Protein AF-0000000080648945 (afdb_homodimer)

Secondary structure (DSSP, 8-state):
-----------S-TT-GGGEEEEE---SSHHHHHHHHHHHHHHHTTSSEE--HHHHHTT-HHHHHHHHTSEEEEEESSTT-HHHHHHHHTT---SEEEEGGGGTPPP-S-----HHHHHHHHHHHHHHHH-/-----------S-TT-GGGEEEEE---SSHHHHHHHHHHHHHHHTTSSEE--HHHHHTT-HHHHHHHHTSEEEEEESSTT-HHHHHHHHTT---SEEEEGGGGTPPP-S-----HHHHHHHHHHHHHHHH-

Nearest PDB structures (foldseek):
  6xpn-assembly2_A  TM=4.164E-01  e=2.330E-01  Paracoccus denitrificans PD1222
  3pu6-assembly1_A  TM=4.787E-01  e=4.924E-01  Wolinella succinogenes
  6c2v-assembly1_A  TM=3.872E-01  e=3.182E-01  synthetic construct
  5w56-assembly1_A  TM=3.928E-01  e=1.041E+00  Paracoccus denitrificans PD1222
  7md2-assembly1_B  TM=3.018E-01  e=1.255E+00  Saccharomyces cerevisiae

Foldseek 3Di:
DDPPPPPPCPDQQLQPQEFEEEEACCDQWQLSVLSVLLNVVSVVVSSYYHAYLVCLLVVPPVSLVVQQRGAYEYEYSAPVRPSQVSCVVSVHHHPHYDYLVVLVDDIDSDHDYDPVSSVSRNVVVSVVSGD/DDPPPPPPPPDQQLQPLEFEEEFACCDQWQLSVLSVLLNVVSVVVSSYYHAYLVCLLVVPPVSLVVQQRGAYEYEYSAPVRPSQVSCVVSVHHHPHYDYLVVLVDDIDSDHDYDPVSSVSRNVVVSVVSGD

InterPro domains:
  IPR014958 DGC [PF08859] (22-124)
  IPR014958 DGC [PIRSF037181] (21-128)

Organism: Methanothrix harundinacea (strain 6Ac) (NCBI:txid1110509)

Sequence (262 aa):
MLEKEDERKEEGCLCATGDLLFLACAGGSNVGQISNQAAVELAKEGRGKFFCLAGIGAHIDAMILSAKERKLVAIDGCPVQCAKKILDHAGLPAALAVVVTDLGIEKSPRLEVEAADCERVAERIKEGLRGMLEKEDERKEEGCLCATGDLLFLACAGGSNVGQISNQAAVELAKEGRGKFFCLAGIGAHIDAMILSAKERKLVAIDGCPVQCAKKILDHAGLPAALAVVVTDLGIEKSPRLEVEAADCERVAERIKEGLRG

Structure (mmCIF, N/CA/C/O backbone):
data_AF-0000000080648945-model_v1
#
loop_
_entity.id
_entity.type
_entity.pdbx_description
1 polymer 'DGC domain protein'
#
loop_
_atom_site.group_PDB
_atom_site.id
_atom_site.type_symbol
_atom_site.label_atom_id
_atom_site.label_alt_id
_atom_site.label_comp_id
_atom_site.label_asym_id
_atom_site.label_entity_id
_atom_site.label_seq_id
_atom_site.pdbx_PDB_ins_code
_atom_site.Cartn_x
_atom_site.Cartn_y
_atom_site.Cartn_z
_atom_site.occupancy
_atom_site.B_iso_or_equiv
_atom_site.auth_seq_id
_atom_site.auth_comp_id
_atom_site.auth_asym_id
_atom_site.auth_atom_id
_atom_site.pdbx_PDB_model_num
ATOM 1 N N . MET A 1 1 ? 1.404 -52.156 -31.344 1 34.19 1 MET A N 1
ATOM 2 C CA . MET A 1 1 ? 2.115 -50.875 -31.438 1 34.19 1 MET A CA 1
ATOM 3 C C . MET A 1 1 ? 1.52 -49.844 -30.484 1 34.19 1 MET A C 1
ATOM 5 O O . MET A 1 1 ? 0.371 -49.438 -30.656 1 34.19 1 MET A O 1
ATOM 9 N N . LEU A 1 2 ? 1.965 -49.781 -29.188 1 35.56 2 LEU A N 1
ATOM 10 C CA . LEU A 1 2 ? 1.573 -49.281 -27.875 1 35.56 2 LEU A CA 1
ATOM 11 C C . LEU A 1 2 ? 1.651 -47.75 -27.828 1 35.56 2 LEU A C 1
ATOM 13 O O . LEU A 1 2 ? 2.707 -47.188 -28.078 1 35.56 2 LEU A O 1
ATOM 17 N N . GLU A 1 3 ? 0.523 -47 -28.094 1 26.64 3 GLU A N 1
ATOM 18 C CA . GLU A 1 3 ? 0.295 -45.562 -28.016 1 26.64 3 GLU A CA 1
ATOM 19 C C . GLU A 1 3 ? 0.775 -45 -26.688 1 26.64 3 GLU A C 1
ATOM 21 O O . GLU A 1 3 ? 0.262 -45.375 -25.625 1 26.64 3 GLU A O 1
ATOM 26 N N 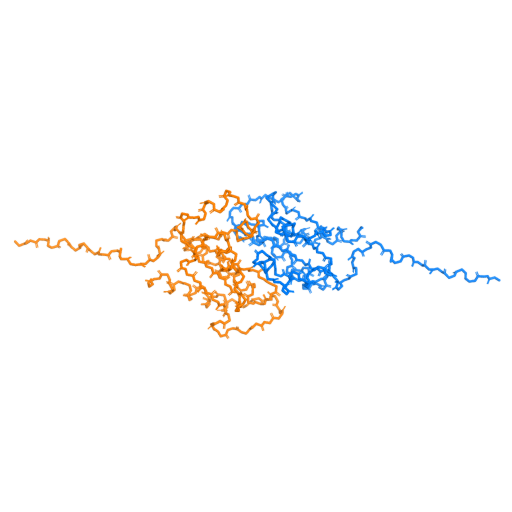. LYS A 1 4 ? 2.119 -44.969 -26.516 1 35.72 4 LYS A N 1
ATOM 27 C CA . LYS A 1 4 ? 2.752 -44.281 -25.391 1 35.72 4 LYS A CA 1
ATOM 28 C C . LYS A 1 4 ? 2.078 -42.938 -25.125 1 35.72 4 LYS A C 1
ATOM 30 O O . LYS A 1 4 ? 2.072 -42.062 -25.984 1 35.72 4 LYS A O 1
ATOM 35 N N . GLU A 1 5 ? 0.965 -42.906 -24.312 1 29.28 5 GLU A N 1
ATOM 36 C CA . GLU A 1 5 ? 0.283 -41.719 -23.766 1 29.28 5 GLU A CA 1
ATOM 37 C C . GLU A 1 5 ? 1.282 -40.688 -23.25 1 29.28 5 GLU A C 1
ATOM 39 O O . GLU A 1 5 ? 2.135 -41 -22.422 1 29.28 5 GLU A O 1
ATOM 44 N N . ASP A 1 6 ? 1.752 -39.781 -24 1 31.09 6 ASP A N 1
ATOM 45 C CA . ASP A 1 6 ? 2.547 -38.594 -23.703 1 31.09 6 ASP A CA 1
ATOM 46 C C . ASP A 1 6 ? 2.01 -37.844 -22.484 1 31.09 6 ASP A C 1
ATOM 48 O O . ASP A 1 6 ? 1.01 -37.125 -22.562 1 31.09 6 ASP A O 1
ATOM 52 N N . GLU A 1 7 ? 1.768 -38.438 -21.297 1 32.53 7 GLU A N 1
ATOM 53 C CA . GLU A 1 7 ? 1.529 -37.75 -20.031 1 32.53 7 GLU A CA 1
ATOM 54 C C . GLU A 1 7 ? 2.506 -36.594 -19.844 1 32.53 7 GLU A C 1
ATOM 56 O O . GLU A 1 7 ? 3.676 -36.812 -19.516 1 32.53 7 GLU A O 1
ATOM 61 N N . ARG A 1 8 ? 2.684 -35.688 -20.75 1 33.69 8 ARG A N 1
ATOM 62 C CA . ARG A 1 8 ? 3.457 -34.469 -20.484 1 33.69 8 ARG A CA 1
ATOM 63 C C . ARG A 1 8 ? 3.178 -33.938 -19.078 1 33.69 8 ARG A C 1
ATOM 65 O O . ARG A 1 8 ? 2.02 -33.781 -18.688 1 33.69 8 ARG A O 1
ATOM 72 N N . LYS A 1 9 ? 4.008 -34.031 -18.047 1 35.62 9 LYS A N 1
ATOM 73 C CA . LYS A 1 9 ? 4.273 -33.469 -16.734 1 35.62 9 LYS A CA 1
ATOM 74 C C . LYS A 1 9 ? 3.98 -31.953 -16.703 1 35.62 9 LYS A C 1
ATOM 76 O O . LYS A 1 9 ? 4.738 -31.172 -17.266 1 35.62 9 LYS A O 1
ATOM 81 N N . GLU A 1 10 ? 2.814 -31.344 -16.859 1 36.5 10 GLU A N 1
ATOM 82 C CA . GLU A 1 10 ? 2.32 -30.031 -16.469 1 36.5 10 GLU A CA 1
ATOM 83 C C . GLU A 1 10 ? 2.828 -29.641 -15.086 1 36.5 10 GLU A C 1
ATOM 85 O O . GLU A 1 10 ? 2.15 -29.875 -14.078 1 36.5 10 GLU A O 1
ATOM 90 N N . GLU A 1 11 ? 3.93 -29.906 -14.547 1 34.81 11 GLU A N 1
ATOM 91 C CA . GLU A 1 11 ? 4.676 -29.797 -13.297 1 34.81 11 GLU A CA 1
ATOM 92 C C . GLU A 1 11 ? 4.586 -28.391 -12.711 1 34.81 11 GLU A C 1
ATOM 94 O O . GLU A 1 11 ? 3.531 -27.75 -12.766 1 34.81 11 GLU A O 1
ATOM 99 N N . GLY A 1 12 ? 5.945 -27.562 -12.359 1 38.84 12 GLY A N 1
ATOM 100 C CA . GLY A 1 12 ? 6.391 -26.609 -11.344 1 38.84 12 GLY A CA 1
ATOM 101 C C . GLY A 1 12 ? 5.82 -25.219 -11.531 1 38.84 12 GLY A C 1
ATOM 102 O O . GLY A 1 12 ? 6.371 -24.25 -11.023 1 38.84 12 GLY A O 1
ATOM 103 N N . CYS A 1 13 ? 5.285 -24.938 -12.594 1 47.62 13 CYS A N 1
ATOM 104 C CA . CYS A 1 13 ? 4.828 -23.578 -12.867 1 47.62 13 CYS A CA 1
ATOM 105 C C . CYS A 1 13 ? 3.91 -23.078 -11.766 1 47.62 13 CYS A C 1
ATOM 107 O O . CYS A 1 13 ? 2.867 -23.672 -11.492 1 47.62 13 CYS A O 1
ATOM 109 N N . LEU A 1 14 ? 4.465 -22.453 -10.641 1 48.81 14 LEU A N 1
ATOM 110 C CA . LEU A 1 14 ? 3.574 -21.719 -9.742 1 48.81 14 LEU A CA 1
ATOM 111 C C . LEU A 1 14 ? 2.451 -21.047 -10.516 1 48.81 14 LEU A C 1
ATOM 113 O O . LEU A 1 14 ? 1.6 -20.375 -9.922 1 48.81 14 LEU A O 1
ATOM 117 N N . CYS A 1 15 ? 2.451 -21.156 -11.867 1 50.25 15 CYS A N 1
ATOM 118 C CA . CYS A 1 15 ? 1.544 -20.328 -12.664 1 50.25 15 CYS A CA 1
ATOM 119 C C . CYS A 1 15 ? 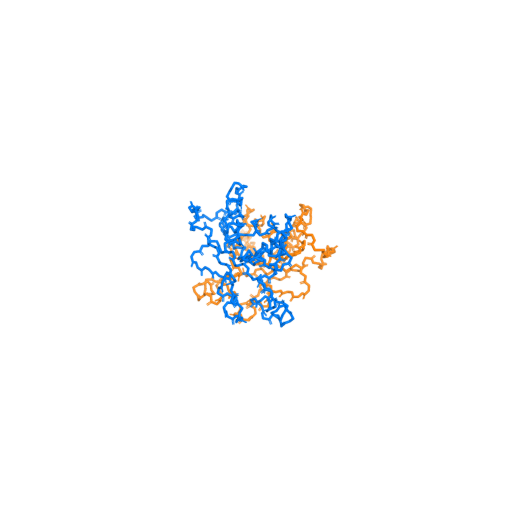0.116 -20.859 -12.578 1 50.25 15 CYS A C 1
ATOM 121 O O . CYS A 1 15 ? -0.729 -20.516 -13.406 1 50.25 15 CYS A O 1
ATOM 123 N N . ALA A 1 16 ? -0.085 -21.875 -11.805 1 49.12 16 ALA A N 1
ATOM 124 C CA . ALA A 1 16 ? -1.527 -21.984 -12.008 1 49.12 16 ALA A CA 1
ATOM 125 C C . ALA A 1 16 ? -2.213 -20.641 -11.789 1 49.12 16 ALA A C 1
ATOM 127 O O . ALA A 1 16 ? -2.066 -20.031 -10.734 1 49.12 16 ALA A O 1
ATOM 128 N N . THR A 1 17 ? -2.502 -19.797 -12.859 1 52.78 17 THR A N 1
ATOM 129 C CA . THR A 1 17 ? -2.9 -18.422 -13.133 1 52.78 17 THR A CA 1
ATOM 130 C C . THR A 1 17 ? -3.793 -17.891 -12.016 1 52.78 17 THR A C 1
ATOM 132 O O . THR A 1 17 ? -3.65 -16.734 -11.594 1 52.78 17 THR A O 1
ATOM 135 N N . GLY A 1 18 ? -4.699 -18.734 -11.422 1 60.88 18 GLY A N 1
ATOM 136 C CA . GLY A 1 18 ? -5.758 -18.188 -10.594 1 60.88 18 GLY A CA 1
ATOM 137 C C . GLY A 1 18 ? -5.465 -18.266 -9.109 1 60.88 18 GLY A C 1
ATOM 138 O O . GLY A 1 18 ? -6.191 -17.703 -8.289 1 60.88 18 GLY A O 1
ATOM 139 N N . ASP A 1 19 ? -4.227 -18.75 -8.742 1 85.12 19 ASP A N 1
ATOM 140 C CA . ASP A 1 19 ? -4.066 -19.016 -7.316 1 85.12 19 ASP A CA 1
ATOM 141 C C . ASP A 1 19 ? -3.039 -18.062 -6.699 1 85.12 19 ASP A C 1
ATOM 143 O O . ASP A 1 19 ? -2.713 -18.188 -5.516 1 85.12 19 ASP A O 1
ATOM 147 N N . LEU A 1 20 ? -2.621 -17.062 -7.41 1 95.94 20 LEU A N 1
ATOM 148 C CA . LEU A 1 20 ? -1.581 -16.172 -6.902 1 95.94 20 LEU A CA 1
ATOM 149 C C . LEU A 1 20 ? -2.189 -14.914 -6.309 1 95.94 20 LEU A C 1
ATOM 151 O O . LEU A 1 20 ? -3.137 -14.352 -6.863 1 95.94 20 LEU A O 1
ATOM 155 N N . LEU A 1 21 ? -1.687 -14.547 -5.164 1 98.19 21 LEU A N 1
ATOM 156 C CA . LEU A 1 21 ? -1.959 -13.234 -4.59 1 98.19 21 LEU A CA 1
ATOM 157 C C . LEU A 1 21 ? -0.713 -12.359 -4.625 1 98.19 21 LEU A C 1
ATOM 159 O O . LEU A 1 21 ? 0.359 -12.773 -4.18 1 98.19 21 LEU A O 1
ATOM 163 N N . PHE A 1 22 ? -0.828 -11.195 -5.238 1 98.75 22 PHE A N 1
ATOM 164 C CA . PHE A 1 22 ? 0.251 -10.211 -5.234 1 98.75 22 PHE A CA 1
ATOM 165 C C . PHE A 1 22 ? 0.11 -9.258 -4.055 1 98.75 22 PHE A C 1
ATOM 167 O O . PHE A 1 22 ? -0.929 -8.617 -3.891 1 98.75 22 PHE A O 1
ATOM 174 N N . LEU A 1 23 ? 1.064 -9.195 -3.191 1 98.88 23 LEU A N 1
ATOM 175 C CA . LEU A 1 23 ? 1.14 -8.273 -2.064 1 98.88 23 LEU A CA 1
ATOM 176 C C . LEU A 1 23 ? 2.291 -7.289 -2.244 1 98.88 23 LEU A C 1
ATOM 178 O O . LEU A 1 23 ? 3.459 -7.676 -2.197 1 98.88 23 LEU A O 1
ATOM 182 N N . ALA A 1 24 ? 1.984 -5.992 -2.439 1 98.94 24 ALA A N 1
ATOM 183 C CA . ALA A 1 24 ? 2.969 -4.945 -2.701 1 98.94 24 ALA A CA 1
ATOM 184 C C . ALA A 1 24 ? 3.145 -4.043 -1.483 1 98.94 24 ALA A C 1
ATOM 186 O O . ALA A 1 24 ? 2.174 -3.727 -0.791 1 98.94 24 ALA A O 1
ATOM 187 N N . CYS A 1 25 ? 4.352 -3.59 -1.254 1 98.94 25 CYS A N 1
ATOM 188 C CA . CYS A 1 25 ? 4.562 -2.711 -0.11 1 98.94 25 CYS A CA 1
ATOM 189 C C . CYS A 1 25 ? 3.947 -1.338 -0.359 1 98.94 25 CYS A C 1
ATOM 191 O O . CYS A 1 25 ? 3.482 -0.683 0.575 1 98.94 25 CYS A O 1
ATOM 193 N N . ALA A 1 26 ? 3.959 -0.862 -1.588 1 98.88 26 ALA A N 1
ATOM 194 C CA . ALA A 1 26 ? 3.334 0.386 -2.016 1 98.88 26 ALA A CA 1
ATOM 195 C C . ALA A 1 26 ? 3.791 1.555 -1.147 1 98.88 26 ALA A C 1
ATOM 197 O O . ALA A 1 26 ? 2.967 2.332 -0.66 1 98.88 26 ALA A O 1
ATOM 198 N N . GLY A 1 27 ? 5.141 1.688 -1 1 98.5 27 GLY A N 1
ATOM 199 C CA . GLY A 1 27 ? 5.699 2.645 -0.059 1 98.5 27 GLY A CA 1
ATOM 200 C C . GLY A 1 27 ? 5.941 4.012 -0.67 1 98.5 27 GLY A C 1
ATOM 201 O O . GLY A 1 27 ? 5.578 4.258 -1.822 1 98.5 27 GLY A O 1
ATOM 202 N N . GLY A 1 28 ? 6.535 4.918 0.094 1 98.31 28 GLY A N 1
ATOM 203 C CA . GLY A 1 28 ? 6.613 6.336 -0.232 1 98.31 28 GLY A CA 1
ATOM 204 C C . GLY A 1 28 ? 7.859 6.695 -1.016 1 98.31 28 GLY A C 1
ATOM 205 O O . GLY A 1 28 ? 8.469 7.742 -0.779 1 98.31 28 GLY A O 1
ATOM 206 N N . SER A 1 29 ? 8.281 5.91 -1.816 1 98.5 29 SER A N 1
ATOM 207 C CA . SER A 1 29 ? 9.383 6.125 -2.75 1 98.5 29 SER A CA 1
ATOM 208 C C . SER A 1 29 ? 9.016 5.645 -4.152 1 98.5 29 SER A C 1
ATOM 210 O O . SER A 1 29 ? 7.988 4.996 -4.344 1 98.5 29 SER A O 1
ATOM 212 N N . ASN A 1 30 ? 9.906 5.938 -5.172 1 98.69 30 ASN A N 1
ATOM 213 C CA . ASN A 1 30 ? 9.672 5.422 -6.516 1 98.69 30 ASN A CA 1
ATOM 214 C C . ASN A 1 30 ? 9.555 3.902 -6.523 1 98.69 30 ASN A C 1
ATOM 216 O O . ASN A 1 30 ? 8.656 3.35 -7.16 1 98.69 30 ASN A O 1
ATOM 220 N N . VAL A 1 31 ? 10.367 3.211 -5.742 1 98.94 31 VAL A N 1
ATOM 221 C CA . VAL A 1 31 ? 10.398 1.754 -5.801 1 98.94 31 VAL A CA 1
ATOM 222 C C . VAL A 1 31 ? 9.195 1.182 -5.059 1 98.94 31 VAL A C 1
ATOM 224 O O . VAL A 1 31 ? 8.672 0.125 -5.426 1 98.94 31 VAL A O 1
ATOM 227 N N . GLY A 1 32 ? 8.742 1.897 -3.99 1 98.94 32 GLY A N 1
ATOM 228 C CA . GLY A 1 32 ? 7.477 1.511 -3.389 1 98.94 32 GLY A CA 1
ATOM 229 C C . GLY A 1 32 ? 6.301 1.625 -4.344 1 98.94 32 GLY A C 1
ATOM 230 O O . GLY A 1 32 ? 5.465 0.723 -4.414 1 98.94 32 GLY A O 1
ATOM 231 N N . GLN A 1 33 ? 6.277 2.723 -5.105 1 98.94 33 GLN A N 1
ATOM 232 C CA . GLN A 1 33 ? 5.191 2.936 -6.059 1 98.94 33 GLN A CA 1
ATOM 233 C C . GLN A 1 33 ? 5.309 1.985 -7.246 1 98.94 33 GLN A C 1
ATOM 235 O O . GLN A 1 33 ? 4.297 1.546 -7.797 1 98.94 33 GLN A O 1
ATOM 240 N N . ILE A 1 34 ? 6.512 1.646 -7.629 1 98.94 34 ILE A N 1
ATOM 241 C CA . ILE A 1 34 ? 6.727 0.657 -8.68 1 98.94 34 ILE A CA 1
ATOM 242 C C . ILE A 1 34 ? 6.191 -0.7 -8.227 1 98.94 34 ILE A C 1
ATOM 244 O O . ILE A 1 34 ? 5.562 -1.416 -9.008 1 98.94 34 ILE A O 1
ATOM 248 N N . SER A 1 35 ? 6.402 -1.117 -6.957 1 98.94 35 SER A N 1
ATOM 249 C CA . SER A 1 35 ? 5.863 -2.377 -6.457 1 98.94 35 SER A CA 1
ATOM 250 C C . SER A 1 35 ? 4.344 -2.426 -6.613 1 98.94 35 SER A C 1
ATOM 252 O O . SER A 1 35 ? 3.793 -3.441 -7.039 1 98.94 35 SER A O 1
ATOM 254 N N . ASN A 1 36 ? 3.691 -1.324 -6.281 1 98.94 36 ASN A N 1
ATOM 255 C CA . ASN A 1 36 ? 2.242 -1.233 -6.426 1 98.94 36 ASN A CA 1
ATOM 256 C C . ASN A 1 36 ? 1.812 -1.387 -7.883 1 98.94 36 ASN A C 1
ATOM 258 O O . ASN A 1 36 ? 0.954 -2.213 -8.195 1 98.94 36 ASN A O 1
ATOM 262 N N . GLN A 1 37 ? 2.457 -0.629 -8.758 1 98.88 37 GLN A N 1
ATOM 263 C CA . GLN A 1 37 ? 2.055 -0.609 -10.164 1 98.88 37 GLN A CA 1
ATOM 264 C C . GLN A 1 37 ? 2.334 -1.951 -10.836 1 98.88 37 GLN A C 1
ATOM 266 O O . GLN A 1 37 ? 1.558 -2.402 -11.68 1 98.88 37 GLN A O 1
ATOM 271 N N . ALA A 1 38 ? 3.424 -2.582 -10.492 1 98.88 38 ALA A N 1
ATOM 272 C CA . ALA A 1 38 ? 3.709 -3.906 -11.039 1 98.88 38 ALA A CA 1
ATOM 273 C C . ALA A 1 38 ? 2.623 -4.906 -10.656 1 98.88 38 ALA A C 1
ATOM 275 O O . ALA A 1 38 ? 2.172 -5.695 -11.492 1 98.88 38 ALA A O 1
ATOM 276 N N . ALA A 1 39 ? 2.193 -4.867 -9.383 1 98.81 39 ALA A N 1
ATOM 277 C CA . ALA A 1 39 ? 1.136 -5.762 -8.922 1 98.81 39 ALA A CA 1
ATOM 278 C C . ALA A 1 39 ? -0.172 -5.492 -9.664 1 98.81 39 ALA A C 1
ATOM 280 O O . ALA A 1 39 ? -0.889 -6.422 -10.031 1 98.81 39 ALA A O 1
ATOM 281 N N . VAL A 1 40 ? -0.489 -4.219 -9.852 1 98.69 40 VAL A N 1
ATOM 282 C CA . VAL A 1 40 ? -1.686 -3.834 -10.586 1 98.69 40 VAL A CA 1
ATOM 283 C C . VAL A 1 40 ? -1.634 -4.422 -12 1 98.69 40 VAL A C 1
ATOM 285 O O . VAL A 1 40 ? -2.611 -5.008 -12.469 1 98.69 40 VAL A O 1
ATOM 288 N N . GLU A 1 41 ? -0.499 -4.258 -12.672 1 97.69 41 GLU A N 1
ATOM 289 C CA . GLU A 1 41 ? -0.344 -4.742 -14.039 1 97.69 41 GLU A CA 1
ATOM 290 C C . GLU A 1 41 ? -0.49 -6.262 -14.102 1 97.69 41 GLU A C 1
ATOM 292 O O . GLU A 1 41 ? -1.184 -6.785 -14.977 1 97.69 41 GLU A O 1
ATOM 297 N N . LEU A 1 42 ? 0.131 -6.98 -13.219 1 97.75 42 LEU A N 1
ATOM 298 C CA . LEU A 1 42 ? 0.049 -8.438 -13.18 1 97.75 42 LEU A CA 1
ATOM 299 C C . LEU A 1 42 ? -1.393 -8.898 -12.984 1 97.75 42 LEU A C 1
ATOM 301 O O . LEU A 1 42 ? -1.842 -9.836 -13.641 1 97.75 42 LEU A O 1
ATOM 305 N N . ALA A 1 43 ? -2.078 -8.219 -12.086 1 97.56 43 ALA A N 1
ATOM 306 C CA . ALA A 1 43 ? -3.475 -8.562 -11.828 1 97.56 43 ALA A CA 1
ATOM 307 C C . ALA A 1 43 ? -4.34 -8.305 -13.062 1 97.56 43 ALA A C 1
ATOM 309 O O . ALA A 1 43 ? -5.191 -9.125 -13.414 1 97.56 43 ALA A O 1
ATOM 310 N N . LYS A 1 44 ? -4.094 -7.203 -13.711 1 96.19 44 LYS A N 1
ATOM 311 C CA . LYS A 1 44 ? -4.863 -6.844 -14.891 1 96.19 44 LYS A CA 1
ATOM 312 C C . LYS A 1 44 ? -4.629 -7.84 -16.031 1 96.19 44 LYS A C 1
ATOM 314 O O . LYS A 1 44 ? -5.523 -8.094 -16.828 1 96.19 44 LYS A O 1
ATOM 319 N N . GLU A 1 45 ? -3.473 -8.383 -16.078 1 94.94 45 GLU A N 1
ATOM 320 C CA . GLU A 1 45 ? -3.123 -9.375 -17.094 1 94.94 45 GLU A CA 1
ATOM 321 C C . GLU A 1 45 ? -3.719 -10.742 -16.766 1 94.94 45 GLU A C 1
ATOM 323 O O . GLU A 1 45 ? -3.598 -11.688 -17.547 1 94.94 45 GLU A O 1
ATOM 328 N N . GLY A 1 46 ? -4.316 -10.836 -15.617 1 94.25 46 GLY A N 1
ATOM 329 C CA . GLY A 1 46 ? -4.949 -12.094 -15.234 1 94.25 46 GLY A CA 1
ATOM 330 C C . GLY A 1 46 ? -3.969 -13.109 -14.672 1 94.25 46 GLY A C 1
ATOM 331 O O . GLY A 1 46 ? -4.246 -14.305 -14.672 1 94.25 46 GLY A O 1
ATOM 332 N N . ARG A 1 47 ? -2.844 -12.688 -14.188 1 94.44 47 ARG A N 1
ATOM 333 C CA . ARG A 1 47 ? -1.81 -13.594 -13.711 1 94.44 47 ARG A CA 1
ATOM 334 C C . ARG A 1 47 ? -2.035 -13.953 -12.242 1 94.44 47 ARG A C 1
ATOM 336 O O . ARG A 1 47 ? -1.396 -14.867 -11.711 1 94.44 47 ARG A O 1
ATOM 343 N N . GLY A 1 48 ? -2.934 -13.383 -11.641 1 96.12 48 GLY A N 1
ATOM 344 C CA . GLY A 1 48 ? -3.27 -13.477 -10.227 1 96.12 48 GLY A CA 1
ATOM 345 C C . GLY A 1 48 ? -4.125 -12.328 -9.734 1 96.12 48 GLY A C 1
ATOM 346 O O . GLY A 1 48 ? -4.73 -11.609 -10.539 1 96.12 48 GLY A O 1
ATOM 347 N N . LYS A 1 49 ? -4.215 -12.164 -8.406 1 97.06 49 LYS A N 1
ATOM 348 C CA . LYS A 1 49 ? -5.023 -11.102 -7.816 1 97.06 49 LYS A CA 1
ATOM 349 C C . LYS A 1 49 ? -4.172 -10.172 -6.953 1 97.06 49 LYS A C 1
ATOM 351 O O . LYS A 1 49 ? -3.268 -10.625 -6.25 1 97.06 49 LYS A O 1
ATOM 356 N N . PHE A 1 50 ? -4.438 -8.906 -7.156 1 98.5 50 PHE A N 1
ATOM 357 C CA . PHE A 1 50 ? -3.906 -7.965 -6.176 1 98.5 50 PHE A CA 1
ATOM 358 C C . PHE A 1 50 ? -4.59 -8.148 -4.824 1 98.5 50 PHE A C 1
ATOM 360 O O . PHE A 1 50 ? -5.816 -8.086 -4.73 1 98.5 50 PHE A O 1
ATOM 367 N N . PHE A 1 51 ? -3.854 -8.422 -3.76 1 98.38 51 PHE A N 1
ATOM 368 C CA . PHE A 1 51 ? -4.398 -8.648 -2.428 1 98.38 51 PHE A CA 1
ATOM 369 C C . PHE A 1 51 ? -3.934 -7.566 -1.46 1 98.38 51 PHE A C 1
ATOM 371 O O . PHE A 1 51 ? -2.832 -7.031 -1.603 1 98.38 51 PHE A O 1
ATOM 378 N N . CYS A 1 52 ? -4.723 -7.219 -0.496 1 98.56 52 CYS A N 1
ATOM 379 C CA . CYS A 1 52 ? -4.461 -6.121 0.427 1 98.56 52 CYS A CA 1
ATOM 380 C C . CYS A 1 52 ? -3.422 -6.52 1.469 1 98.56 52 CYS A C 1
ATOM 382 O O . CYS A 1 52 ? -3.76 -7.117 2.492 1 98.56 52 CYS A O 1
ATOM 384 N N . LEU A 1 53 ? -2.23 -6.098 1.271 1 98.88 53 LEU A N 1
ATOM 385 C CA . LEU A 1 53 ? -1.186 -6.324 2.264 1 98.88 53 LEU A CA 1
ATOM 386 C C . LEU A 1 53 ? -1.535 -5.648 3.584 1 98.88 53 LEU A C 1
ATOM 388 O O . LEU A 1 53 ? -1.233 -6.176 4.656 1 98.88 53 LEU A O 1
ATOM 392 N N . ALA A 1 54 ? -2.082 -4.457 3.473 1 98.88 54 ALA A N 1
ATOM 393 C CA . ALA A 1 54 ? -2.426 -3.697 4.672 1 98.88 54 ALA A CA 1
ATOM 394 C C . ALA A 1 54 ? -3.387 -4.484 5.559 1 98.88 54 ALA A C 1
ATOM 396 O O . ALA A 1 54 ? -3.332 -4.383 6.789 1 98.88 54 ALA A O 1
ATOM 397 N N . GLY A 1 55 ? -4.297 -5.242 4.941 1 98.81 55 GLY A N 1
ATOM 398 C CA . GLY A 1 55 ? -5.199 -6.074 5.723 1 98.81 55 GLY A CA 1
ATOM 399 C C . GLY A 1 55 ? -4.477 -7.113 6.559 1 98.81 55 GLY A C 1
ATOM 400 O O . GLY A 1 55 ? -4.863 -7.379 7.699 1 98.81 55 GLY A O 1
ATOM 401 N N . ILE A 1 56 ? -3.434 -7.684 5.973 1 98.88 56 ILE A N 1
ATOM 402 C CA . ILE A 1 56 ? -2.621 -8.641 6.715 1 98.88 56 ILE A CA 1
ATOM 403 C C . ILE A 1 56 ? -1.874 -7.926 7.836 1 98.88 56 ILE A C 1
ATOM 405 O O . ILE A 1 56 ? -1.857 -8.391 8.977 1 98.88 56 ILE A O 1
ATOM 409 N N . GLY A 1 57 ? -1.25 -6.777 7.566 1 98.75 57 GLY A N 1
ATOM 410 C CA . GLY A 1 57 ? -0.532 -5.992 8.555 1 98.75 57 GLY A CA 1
ATOM 411 C C . GLY A 1 57 ? -1.42 -5.5 9.688 1 98.75 57 GLY A C 1
ATOM 412 O O . GLY A 1 57 ? -0.946 -5.27 10.797 1 98.75 57 GLY A O 1
ATOM 413 N N . ALA A 1 58 ? -2.688 -5.379 9.352 1 98.81 58 ALA A N 1
ATOM 414 C CA . ALA A 1 58 ? -3.662 -4.918 10.336 1 98.81 58 ALA A CA 1
ATOM 415 C C . ALA A 1 58 ? -4.223 -6.09 11.141 1 98.81 58 ALA A C 1
ATOM 417 O O . ALA A 1 58 ? -5.105 -5.906 11.984 1 98.81 58 ALA A O 1
ATOM 418 N N . HIS A 1 59 ? -3.779 -7.277 10.836 1 98.38 59 HIS A N 1
ATOM 419 C CA . HIS A 1 59 ? -4.164 -8.492 11.539 1 98.38 59 HIS A CA 1
ATOM 420 C C . HIS A 1 59 ? -5.648 -8.789 11.367 1 98.38 59 HIS A C 1
ATOM 422 O O . HIS A 1 59 ? -6.328 -9.172 12.32 1 98.38 59 HIS A O 1
ATOM 428 N N . ILE A 1 60 ? -6.172 -8.523 10.141 1 98.56 60 ILE A N 1
ATOM 429 C CA . ILE A 1 60 ? -7.551 -8.883 9.828 1 98.56 60 ILE A CA 1
ATOM 430 C C . ILE A 1 60 ? -7.66 -10.398 9.641 1 98.56 60 ILE A C 1
ATOM 432 O O . ILE A 1 60 ? -7.184 -10.938 8.641 1 98.56 60 ILE A O 1
ATOM 436 N N . ASP A 1 61 ? -8.375 -11.039 10.539 1 97.94 61 ASP A N 1
ATOM 437 C CA . ASP A 1 61 ? -8.414 -12.492 10.586 1 97.94 61 ASP A CA 1
ATOM 438 C C . ASP A 1 61 ? -8.93 -13.07 9.273 1 97.94 61 ASP A C 1
ATOM 440 O O . ASP A 1 61 ? -8.336 -14 8.719 1 97.94 61 ASP A O 1
ATOM 444 N N . ALA A 1 62 ? -10.023 -12.57 8.828 1 97 62 ALA A N 1
ATOM 445 C CA . ALA A 1 62 ? -10.633 -13.102 7.613 1 97 62 ALA A CA 1
ATOM 446 C C . ALA A 1 62 ? -9.672 -13.008 6.43 1 97 62 ALA A C 1
ATOM 448 O O . ALA A 1 62 ? -9.641 -13.898 5.578 1 97 62 ALA A O 1
ATOM 449 N N . MET A 1 63 ? -8.891 -11.938 6.344 1 97.75 63 MET A N 1
ATOM 450 C CA . MET A 1 63 ? -7.949 -11.75 5.246 1 97.75 63 MET A CA 1
ATOM 451 C C . MET A 1 63 ? -6.738 -12.672 5.398 1 97.75 63 MET A C 1
ATOM 453 O O . MET A 1 63 ? -6.254 -13.227 4.414 1 97.75 63 MET A O 1
ATOM 457 N N . ILE A 1 64 ? -6.254 -12.812 6.609 1 98.38 64 ILE A N 1
ATOM 458 C CA . ILE A 1 64 ? -5.145 -13.719 6.887 1 98.38 64 ILE A CA 1
ATOM 459 C C . ILE A 1 64 ? -5.535 -15.148 6.516 1 98.38 64 ILE A C 1
ATOM 461 O O . ILE A 1 64 ? -4.781 -15.852 5.844 1 98.38 64 ILE A O 1
ATOM 465 N N . LEU A 1 65 ? -6.715 -15.57 6.867 1 97.38 65 LEU A N 1
ATOM 466 C CA . LEU A 1 65 ? -7.195 -16.922 6.562 1 97.38 65 LEU A CA 1
ATOM 467 C C . LEU A 1 65 ? -7.336 -17.109 5.059 1 97.38 65 LEU A C 1
ATOM 469 O O . LEU A 1 65 ? -6.98 -18.172 4.531 1 97.38 65 LEU A O 1
ATOM 473 N N . SER A 1 66 ? -7.852 -16.109 4.391 1 95.81 66 SER A N 1
ATOM 474 C CA . SER A 1 66 ? -8.016 -16.188 2.941 1 95.81 66 SER A CA 1
ATOM 475 C C . SER A 1 66 ? -6.676 -16.344 2.234 1 95.81 66 SER A C 1
ATOM 477 O O . SER A 1 66 ? -6.57 -17.062 1.237 1 95.81 66 SER A O 1
ATOM 479 N N . ALA A 1 67 ? -5.66 -15.703 2.719 1 96.56 67 ALA A N 1
ATOM 480 C CA . ALA A 1 67 ? -4.344 -15.711 2.086 1 96.56 67 ALA A CA 1
ATOM 481 C C . ALA A 1 67 ? -3.611 -17.031 2.359 1 96.56 67 ALA A C 1
ATOM 483 O O . ALA A 1 67 ? -2.754 -17.438 1.576 1 96.56 67 ALA A O 1
ATOM 484 N N . LYS A 1 68 ? -3.93 -17.656 3.461 1 94.88 68 LYS A N 1
ATOM 485 C CA . LYS A 1 68 ? -3.23 -18.859 3.906 1 94.88 68 LYS A CA 1
ATOM 486 C C . LYS A 1 68 ? -3.367 -19.984 2.885 1 94.88 68 LYS A C 1
ATOM 488 O O . LYS A 1 68 ? -2.482 -20.844 2.768 1 94.88 68 LYS A O 1
ATOM 493 N N . GLU A 1 69 ? -4.328 -19.984 2.102 1 89.19 69 GLU A N 1
ATOM 494 C CA . GLU A 1 69 ? -4.641 -21.062 1.176 1 89.19 69 GLU A CA 1
ATOM 495 C C . GLU A 1 69 ? -4.109 -20.766 -0.223 1 89.19 69 GLU A C 1
ATOM 497 O O . GLU A 1 69 ? -4.352 -21.531 -1.16 1 89.19 69 GLU A O 1
ATOM 502 N N . ARG A 1 70 ? -3.412 -19.719 -0.339 1 95.19 70 ARG A N 1
ATOM 503 C CA . ARG A 1 70 ? -3.002 -19.266 -1.664 1 95.19 70 ARG A CA 1
ATOM 504 C C . ARG A 1 70 ? -1.482 -19.156 -1.762 1 95.19 70 ARG A C 1
ATOM 506 O O . ARG A 1 70 ? -0.78 -19.312 -0.76 1 95.19 70 ARG A O 1
ATOM 513 N N . LYS A 1 71 ? -1.031 -19.062 -2.99 1 96.25 71 LYS A N 1
ATOM 514 C CA . LYS A 1 71 ? 0.369 -18.734 -3.238 1 96.25 71 LYS A CA 1
ATOM 515 C C . LYS A 1 71 ? 0.587 -17.234 -3.24 1 96.25 71 LYS A C 1
ATOM 517 O O . LYS A 1 71 ? -0.069 -16.5 -3.988 1 96.25 71 LYS A O 1
ATOM 522 N N . LEU A 1 72 ? 1.509 -16.828 -2.436 1 98.25 72 LEU A N 1
ATOM 523 C CA . LEU A 1 72 ? 1.693 -15.398 -2.217 1 98.25 72 LEU A CA 1
ATOM 524 C C . LEU A 1 72 ? 2.973 -14.906 -2.889 1 98.25 72 LEU A C 1
ATOM 526 O O . LEU A 1 72 ? 4.008 -15.57 -2.822 1 98.25 72 LEU A O 1
ATOM 530 N N . VAL A 1 73 ? 2.881 -13.812 -3.582 1 98.75 73 VAL A N 1
ATOM 531 C CA . VAL A 1 73 ? 4.035 -13.117 -4.137 1 98.75 73 VAL A CA 1
ATOM 532 C C . VAL A 1 73 ? 4.227 -11.781 -3.422 1 98.75 73 VAL A C 1
ATOM 534 O O . VAL A 1 73 ? 3.379 -10.891 -3.521 1 98.75 73 VAL A O 1
ATOM 537 N N . ALA A 1 74 ? 5.348 -11.68 -2.666 1 98.94 74 ALA A N 1
ATOM 538 C CA . ALA A 1 74 ? 5.699 -10.422 -2.016 1 98.94 74 ALA A CA 1
ATOM 539 C C . ALA A 1 74 ? 6.504 -9.523 -2.955 1 98.94 74 ALA A C 1
ATOM 541 O O . ALA A 1 74 ? 7.512 -9.953 -3.52 1 98.94 74 ALA A O 1
ATOM 542 N N . ILE A 1 75 ? 6.035 -8.305 -3.145 1 98.94 75 ILE A N 1
ATOM 543 C CA . ILE A 1 75 ? 6.734 -7.328 -3.975 1 98.94 75 ILE A CA 1
ATOM 544 C C . ILE A 1 75 ? 7.191 -6.152 -3.113 1 98.94 75 ILE A C 1
ATOM 546 O O . ILE A 1 75 ? 6.375 -5.332 -2.688 1 98.94 75 ILE A O 1
ATOM 550 N N . ASP A 1 76 ? 8.484 -6.07 -2.914 1 98.94 76 ASP A N 1
ATOM 551 C CA . ASP A 1 76 ? 9.078 -5.055 -2.053 1 98.94 76 ASP A CA 1
ATOM 552 C C . ASP A 1 76 ? 9.898 -4.055 -2.865 1 98.94 76 ASP A C 1
ATOM 554 O O . ASP A 1 76 ? 10.57 -4.434 -3.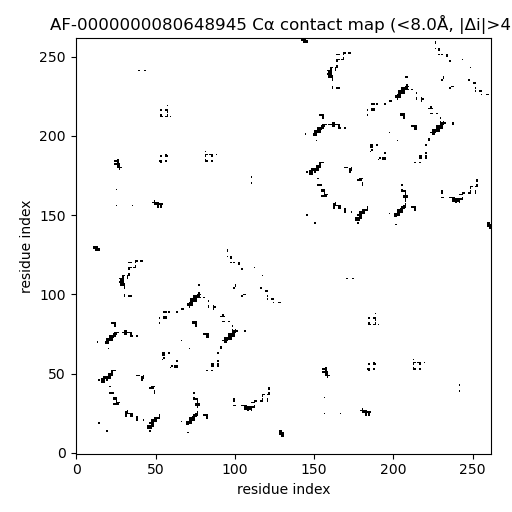826 1 98.94 76 ASP A O 1
ATOM 558 N N . GLY A 1 77 ? 9.82 -2.807 -2.484 1 98.88 77 GLY A N 1
ATOM 559 C CA . GLY A 1 77 ? 10.562 -1.782 -3.203 1 98.88 77 GLY A CA 1
ATOM 560 C C . GLY A 1 77 ? 12.055 -1.828 -2.936 1 98.88 77 GLY A C 1
ATOM 561 O O . GLY A 1 77 ? 12.859 -1.498 -3.809 1 98.88 77 GLY A O 1
ATOM 562 N N . CYS A 1 78 ? 12.352 -2.201 -1.783 1 98.88 78 CYS A N 1
ATOM 563 C CA . CYS A 1 78 ? 13.734 -2.021 -1.354 1 98.88 78 CYS A CA 1
ATOM 564 C C . CYS A 1 78 ? 14.133 -3.082 -0.334 1 98.88 78 CYS A C 1
ATOM 566 O O . CYS A 1 78 ? 13.32 -3.943 0.019 1 98.88 78 CYS A O 1
ATOM 568 N N . PRO A 1 79 ? 15.406 -3.082 0.159 1 98.75 79 PRO A N 1
ATOM 569 C CA . PRO A 1 79 ? 15.922 -4.184 0.972 1 98.75 79 PRO A CA 1
ATOM 570 C C . PRO A 1 79 ? 15.266 -4.262 2.348 1 98.75 79 PRO A C 1
ATOM 572 O O . PRO A 1 79 ? 15.445 -5.25 3.066 1 98.75 79 PRO A O 1
ATOM 575 N N . VAL A 1 80 ? 14.469 -3.256 2.721 1 98.75 80 VAL A N 1
ATOM 576 C CA . VAL A 1 80 ? 13.773 -3.326 4.004 1 98.75 80 VAL A CA 1
ATOM 577 C C . VAL A 1 80 ? 12.758 -4.461 3.977 1 98.75 80 VAL A C 1
ATOM 579 O O . VAL A 1 80 ? 12.516 -5.109 4.996 1 98.75 80 VAL A O 1
ATOM 582 N N . GLN A 1 81 ? 12.156 -4.734 2.83 1 98.88 81 GLN A N 1
ATOM 583 C CA . GLN A 1 81 ? 11.258 -5.855 2.58 1 98.88 81 GLN A CA 1
ATOM 584 C C . GLN A 1 81 ? 10.086 -5.855 3.562 1 98.88 81 GLN A C 1
ATOM 586 O O . GLN A 1 81 ? 9.828 -6.859 4.227 1 98.88 81 GLN A O 1
ATOM 591 N N . CYS A 1 82 ? 9.398 -4.812 3.516 1 98.88 82 CYS A N 1
ATOM 592 C CA . CYS A 1 82 ? 8.273 -4.629 4.434 1 98.88 82 CYS A CA 1
ATOM 593 C C . CYS A 1 82 ? 7.152 -5.609 4.125 1 98.88 82 CYS A C 1
ATOM 595 O O . CYS A 1 82 ? 6.512 -6.133 5.039 1 98.88 82 CYS A O 1
ATOM 597 N N . ALA A 1 83 ? 6.855 -5.852 2.818 1 98.94 83 ALA A N 1
ATOM 598 C CA . ALA A 1 83 ? 5.789 -6.785 2.463 1 98.94 83 ALA A CA 1
ATOM 599 C C . ALA A 1 83 ? 6.113 -8.195 2.947 1 98.94 83 ALA A C 1
ATOM 601 O O . ALA A 1 83 ? 5.285 -8.836 3.602 1 98.94 83 ALA A O 1
ATOM 602 N N . LYS A 1 84 ? 7.293 -8.641 2.668 1 98.88 84 LYS A N 1
ATOM 603 C CA . LYS A 1 84 ? 7.703 -9.969 3.119 1 98.88 84 LYS A CA 1
ATOM 604 C C . LYS A 1 84 ? 7.637 -10.078 4.641 1 98.88 84 LYS A C 1
ATOM 606 O O . LYS A 1 84 ? 7.207 -11.102 5.176 1 98.88 84 LYS A O 1
ATOM 611 N N . LYS A 1 85 ? 8.086 -9.086 5.332 1 98.88 85 LYS A N 1
ATOM 612 C CA . LYS A 1 85 ? 8.109 -9.125 6.789 1 98.88 85 LYS A CA 1
ATOM 613 C C . LYS A 1 85 ? 6.695 -9.156 7.367 1 98.88 85 LYS A C 1
ATOM 615 O O . LYS A 1 85 ? 6.441 -9.836 8.359 1 98.88 85 LYS A O 1
ATOM 620 N N . ILE A 1 86 ? 5.785 -8.375 6.785 1 98.94 86 ILE A N 1
ATOM 621 C CA . ILE A 1 86 ? 4.391 -8.445 7.215 1 98.94 86 ILE A CA 1
ATOM 622 C C . ILE A 1 86 ? 3.881 -9.875 7.07 1 98.94 86 ILE A C 1
ATOM 624 O O . ILE A 1 86 ? 3.254 -10.414 7.988 1 98.94 86 ILE A O 1
ATOM 628 N N . LEU A 1 87 ? 4.188 -10.477 5.934 1 98.88 87 LEU A N 1
ATOM 629 C CA . LEU A 1 87 ? 3.744 -11.844 5.691 1 98.88 87 LEU A CA 1
ATOM 630 C C . LEU A 1 87 ? 4.375 -12.805 6.695 1 98.88 87 LEU A C 1
ATOM 632 O O . LEU A 1 87 ? 3.688 -13.664 7.254 1 98.88 87 LEU A O 1
ATOM 636 N N . ASP A 1 88 ? 5.625 -12.633 6.988 1 98.62 88 ASP A N 1
ATOM 637 C CA . ASP A 1 88 ? 6.312 -13.484 7.953 1 98.62 88 ASP A CA 1
ATOM 638 C C . ASP A 1 88 ? 5.684 -13.359 9.344 1 98.62 88 ASP A C 1
ATOM 640 O O . ASP A 1 88 ? 5.469 -14.359 10.023 1 98.62 88 ASP A O 1
ATOM 644 N N . HIS A 1 89 ? 5.414 -12.141 9.695 1 98.06 89 HIS A N 1
ATOM 645 C CA . HIS A 1 89 ? 4.816 -11.906 11 1 98.06 89 HIS A CA 1
ATOM 646 C C . HIS A 1 89 ? 3.461 -12.602 11.117 1 98.06 89 HIS A C 1
ATOM 648 O O . HIS A 1 89 ? 3.08 -13.047 12.203 1 98.06 89 HIS A O 1
ATOM 654 N N . ALA A 1 90 ? 2.744 -12.664 10.016 1 98.19 90 ALA A N 1
ATOM 655 C CA . ALA A 1 90 ? 1.412 -13.266 10.008 1 98.19 90 ALA A CA 1
ATOM 656 C C . ALA A 1 90 ? 1.492 -14.781 9.828 1 98.19 90 ALA A C 1
ATOM 658 O O . ALA A 1 90 ? 0.465 -15.461 9.773 1 98.19 90 ALA A O 1
ATOM 659 N N . GLY A 1 91 ? 2.734 -15.305 9.688 1 98 91 GLY A N 1
ATOM 660 C CA . GLY A 1 91 ? 2.904 -16.734 9.453 1 98 91 GLY A CA 1
ATOM 661 C C . GLY A 1 91 ? 2.549 -17.156 8.039 1 98 91 GLY A C 1
ATOM 662 O O . GLY A 1 91 ? 2.113 -18.281 7.816 1 98 91 GLY A O 1
ATOM 663 N N . LEU A 1 92 ? 2.646 -16.281 7.094 1 98.44 92 LEU A N 1
ATOM 664 C CA . LEU A 1 92 ? 2.311 -16.516 5.695 1 98.44 92 LEU A CA 1
ATOM 665 C C . LEU A 1 92 ? 3.555 -16.438 4.816 1 98.44 92 LEU A C 1
ATOM 667 O O . LEU A 1 92 ? 3.873 -15.367 4.285 1 98.44 92 LEU A O 1
ATOM 671 N N . PRO A 1 93 ? 4.168 -17.484 4.605 1 95.69 93 PRO A N 1
ATOM 672 C CA . PRO A 1 93 ? 5.379 -17.422 3.783 1 95.69 93 PRO A CA 1
ATOM 673 C C . PRO A 1 93 ? 5.082 -17.078 2.324 1 95.69 93 PRO A C 1
ATOM 675 O O . PRO A 1 93 ? 4.141 -17.625 1.741 1 95.69 93 PRO A O 1
ATOM 678 N N . ALA A 1 94 ? 5.875 -16.219 1.749 1 97.81 94 ALA A N 1
ATOM 679 C CA . ALA A 1 94 ? 5.746 -15.914 0.326 1 97.81 94 ALA A CA 1
ATOM 680 C C . ALA A 1 94 ? 6.312 -17.047 -0.528 1 97.81 94 ALA A C 1
ATOM 682 O O . ALA A 1 94 ? 7.391 -17.578 -0.239 1 97.81 94 ALA A O 1
ATOM 683 N N . ALA A 1 95 ? 5.551 -17.406 -1.531 1 96.62 95 ALA A N 1
ATOM 684 C CA . ALA A 1 95 ? 6.062 -18.359 -2.51 1 96.62 95 ALA A CA 1
ATOM 685 C C . ALA A 1 95 ? 7.168 -17.734 -3.359 1 96.62 95 ALA A C 1
ATOM 687 O O . ALA A 1 95 ? 8.086 -18.438 -3.799 1 96.62 95 ALA A O 1
ATOM 688 N N . LEU A 1 96 ? 7.07 -16.531 -3.637 1 97.88 96 LEU A N 1
ATOM 689 C CA . LEU A 1 96 ? 8.055 -15.719 -4.355 1 97.88 96 LEU A CA 1
ATOM 690 C C . LEU A 1 96 ? 8.172 -14.328 -3.74 1 97.88 96 LEU A C 1
ATOM 692 O O . LEU A 1 96 ? 7.16 -13.719 -3.387 1 97.88 96 LEU A O 1
ATOM 696 N N . ALA A 1 97 ? 9.383 -13.914 -3.527 1 98.69 97 ALA A N 1
ATOM 697 C CA . ALA A 1 97 ? 9.672 -12.555 -3.072 1 98.69 97 ALA A CA 1
ATOM 698 C C . ALA A 1 97 ? 10.562 -11.82 -4.07 1 98.69 97 ALA A C 1
ATOM 700 O O . ALA A 1 97 ? 11.602 -12.328 -4.484 1 98.69 97 ALA A O 1
ATOM 701 N N . VAL A 1 98 ? 10.141 -10.695 -4.496 1 98.81 98 VAL A N 1
ATOM 702 C CA . VAL A 1 98 ? 10.898 -9.867 -5.43 1 98.81 98 VAL A CA 1
ATOM 703 C C . VAL A 1 98 ? 11.18 -8.5 -4.805 1 98.81 98 VAL A C 1
ATOM 705 O O . VAL A 1 98 ? 10.305 -7.922 -4.16 1 98.81 98 VAL A O 1
ATOM 708 N N . VAL A 1 99 ? 12.383 -8.055 -4.949 1 98.94 99 VAL A N 1
ATOM 709 C CA . VAL A 1 99 ? 12.797 -6.73 -4.496 1 98.94 99 VAL A CA 1
ATOM 710 C C . VAL A 1 99 ? 13.141 -5.855 -5.699 1 98.94 99 VAL A C 1
ATOM 712 O O . VAL A 1 99 ? 14.047 -6.18 -6.469 1 98.94 99 VAL A O 1
ATOM 715 N N . VAL A 1 100 ? 12.523 -4.691 -5.824 1 98.94 100 VAL A N 1
ATOM 716 C CA . VAL A 1 100 ? 12.617 -3.832 -7 1 98.94 100 VAL A CA 1
ATOM 717 C C . VAL A 1 100 ? 14.055 -3.346 -7.176 1 98.94 100 VAL A C 1
ATOM 719 O O . VAL A 1 100 ? 14.594 -3.357 -8.281 1 98.94 100 VAL A O 1
ATOM 722 N N . THR A 1 101 ? 14.688 -2.973 -6.098 1 98.94 101 THR A N 1
ATOM 723 C CA . THR A 1 101 ? 16.047 -2.439 -6.188 1 98.94 101 THR A CA 1
ATOM 724 C C . THR A 1 101 ? 17.016 -3.525 -6.625 1 98.94 101 THR A C 1
ATOM 726 O O . THR A 1 101 ? 18.078 -3.229 -7.199 1 98.94 101 THR A O 1
ATOM 729 N N . ASP A 1 102 ? 16.719 -4.793 -6.449 1 98.75 102 ASP A N 1
ATOM 730 C CA . ASP A 1 102 ? 17.578 -5.891 -6.895 1 98.75 102 ASP A CA 1
ATOM 731 C C . ASP A 1 102 ? 17.609 -5.98 -8.422 1 98.75 102 ASP A C 1
ATOM 733 O O . ASP A 1 102 ? 18.453 -6.656 -8.992 1 98.75 102 ASP A O 1
ATOM 737 N N . LEU A 1 103 ? 16.734 -5.297 -9.055 1 98.75 103 LEU A N 1
ATOM 738 C CA . LEU A 1 103 ? 16.641 -5.352 -10.508 1 98.75 103 LEU A CA 1
ATOM 739 C C . LEU A 1 103 ? 17.375 -4.176 -11.141 1 98.75 103 LEU A C 1
ATOM 741 O O . LEU A 1 103 ? 17.156 -3.867 -12.32 1 98.75 103 LEU A O 1
ATOM 745 N N . GLY A 1 104 ? 18.07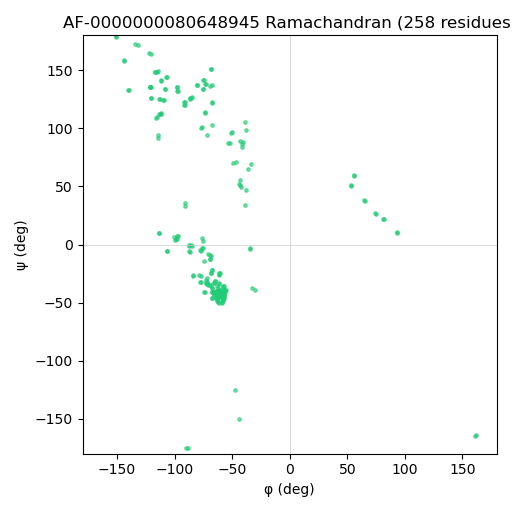8 -3.412 -10.32 1 98.38 104 GLY A N 1
ATOM 746 C CA . GLY A 1 104 ? 18.906 -2.328 -10.82 1 98.38 104 GLY A CA 1
ATOM 747 C C . GLY A 1 104 ? 18.188 -0.988 -10.836 1 98.38 104 GLY A C 1
ATOM 748 O O . GLY A 1 104 ? 18.703 -0.013 -11.391 1 98.38 104 GLY A O 1
ATOM 749 N N . ILE A 1 105 ? 17.109 -0.917 -10.266 1 98.69 105 ILE A N 1
ATOM 750 C CA . ILE A 1 105 ? 16.359 0.332 -10.172 1 98.69 105 ILE A CA 1
ATOM 751 C C . ILE A 1 105 ? 16.734 1.065 -8.891 1 98.69 105 ILE A C 1
ATOM 753 O O . ILE A 1 105 ? 16.562 0.536 -7.789 1 98.69 105 ILE A O 1
ATOM 757 N N . GLU A 1 106 ? 17.188 2.268 -9.023 1 98.25 106 GLU A N 1
ATOM 758 C CA . GLU A 1 106 ? 17.656 3.041 -7.871 1 98.25 106 GLU A CA 1
ATOM 759 C C . GLU A 1 106 ? 16.484 3.658 -7.117 1 98.25 106 GLU A C 1
ATOM 761 O O . GLU A 1 106 ? 15.57 4.223 -7.727 1 98.25 106 GLU A O 1
ATOM 766 N N . LYS A 1 107 ? 16.609 3.553 -5.848 1 98.31 107 LYS A N 1
ATOM 767 C CA . LYS A 1 107 ? 15.586 4.18 -5.004 1 98.31 107 LYS A CA 1
ATOM 768 C C . LYS A 1 107 ? 15.734 5.695 -5 1 98.31 107 LYS A C 1
ATOM 770 O O . LYS A 1 107 ? 16.844 6.219 -4.934 1 98.31 107 LYS A O 1
ATOM 775 N N . SER A 1 108 ? 14.625 6.367 -5.082 1 98.06 108 SER A N 1
ATOM 776 C CA . SER A 1 108 ? 14.547 7.82 -4.957 1 98.06 108 SER A CA 1
ATOM 777 C C . SER A 1 108 ? 13.281 8.242 -4.234 1 98.06 108 SER A C 1
ATOM 779 O O . SER A 1 108 ? 12.305 7.488 -4.176 1 98.06 108 SER A O 1
ATOM 781 N N . PRO A 1 109 ? 13.258 9.477 -3.658 1 96.75 109 PRO A N 1
ATOM 782 C CA . PRO A 1 109 ? 12.07 9.938 -2.947 1 96.75 109 PRO A CA 1
ATOM 783 C C . PRO A 1 109 ? 10.945 10.359 -3.893 1 96.75 109 PRO A C 1
ATOM 785 O O . PRO A 1 109 ? 9.859 10.734 -3.441 1 96.75 109 PRO A O 1
ATOM 788 N N . ARG A 1 110 ? 11.211 10.312 -5.145 1 96.62 110 ARG A N 1
ATOM 789 C CA . ARG A 1 110 ? 10.164 10.641 -6.102 1 96.62 110 ARG A CA 1
ATOM 790 C C . ARG A 1 110 ? 9.07 9.578 -6.105 1 96.62 110 ARG A C 1
ATOM 792 O O . ARG A 1 110 ? 9.328 8.414 -5.789 1 96.62 110 ARG A O 1
ATOM 799 N N . LEU A 1 111 ? 7.863 10.008 -6.43 1 98.38 111 LEU A N 1
ATOM 800 C CA . LEU A 1 111 ? 6.738 9.078 -6.379 1 98.38 111 LEU A CA 1
ATOM 801 C C . LEU A 1 111 ? 6.293 8.688 -7.785 1 98.38 111 L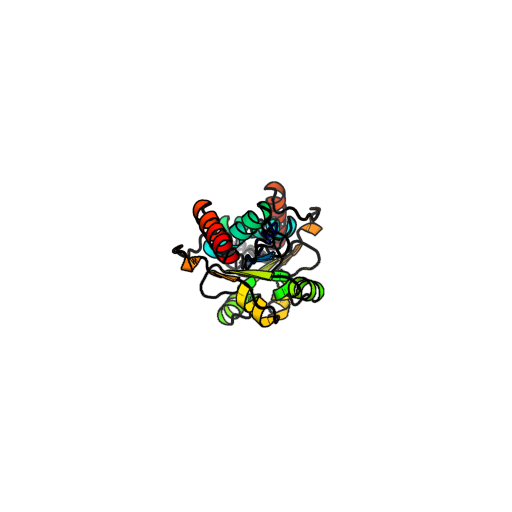EU A C 1
ATOM 803 O O . LEU A 1 111 ? 5.496 7.762 -7.949 1 98.38 111 LEU A O 1
ATOM 807 N N . GLU A 1 112 ? 6.867 9.289 -8.75 1 95.75 112 GLU A N 1
ATOM 808 C CA . GLU A 1 112 ? 6.578 8.961 -10.141 1 95.75 112 GLU A CA 1
ATOM 809 C C . GLU A 1 112 ? 7.23 7.641 -10.547 1 95.75 112 GLU A C 1
ATOM 811 O O . GLU A 1 112 ? 8.359 7.355 -10.148 1 95.75 112 GLU A O 1
ATOM 816 N N . VAL A 1 113 ? 6.438 6.953 -11.328 1 97.12 113 VAL A N 1
ATOM 817 C CA . VAL A 1 113 ? 6.988 5.68 -11.789 1 97.12 113 VAL A CA 1
ATOM 818 C C . VAL A 1 113 ? 7.129 5.691 -13.305 1 97.12 113 VAL A C 1
ATOM 820 O O . VAL A 1 113 ? 6.367 6.371 -14 1 97.12 113 VAL A O 1
ATOM 823 N N . GLU A 1 114 ? 8.133 4.984 -13.734 1 96.69 114 GLU A N 1
ATOM 824 C CA . GLU A 1 114 ? 8.305 4.738 -15.156 1 96.69 114 GLU A CA 1
ATOM 825 C C . GLU A 1 114 ? 7.73 3.385 -15.562 1 96.69 114 GLU A C 1
ATOM 827 O O . GLU A 1 114 ? 8.016 2.369 -14.93 1 96.69 114 GLU A O 1
ATOM 832 N N . ALA A 1 115 ? 6.945 3.414 -16.656 1 97.06 115 ALA A N 1
ATOM 833 C CA . ALA A 1 115 ? 6.285 2.199 -17.141 1 97.06 115 ALA A CA 1
ATOM 834 C C . ALA A 1 115 ? 7.301 1.086 -17.391 1 97.06 115 ALA A C 1
ATOM 836 O O . ALA A 1 115 ? 7.027 -0.084 -17.109 1 97.06 115 ALA A O 1
ATOM 837 N N . ALA A 1 116 ? 8.414 1.444 -17.906 1 98.19 116 ALA A N 1
ATOM 838 C CA . ALA A 1 116 ? 9.438 0.457 -18.234 1 98.19 116 ALA A CA 1
ATOM 839 C C . ALA A 1 116 ? 9.93 -0.254 -16.969 1 98.19 116 ALA A C 1
ATOM 841 O O . ALA A 1 116 ? 10.227 -1.451 -17 1 98.19 116 ALA A O 1
ATOM 842 N N . ASP A 1 117 ? 10.094 0.479 -15.867 1 98.62 117 ASP A N 1
ATOM 843 C CA . ASP A 1 117 ? 10.523 -0.113 -14.602 1 98.62 117 ASP A CA 1
ATOM 844 C C . ASP A 1 117 ? 9.461 -1.061 -14.047 1 98.62 117 ASP A C 1
ATOM 846 O O . ASP A 1 117 ? 9.781 -2.146 -13.562 1 98.62 117 ASP A O 1
ATOM 850 N N . CYS A 1 118 ? 8.188 -0.696 -14.133 1 98.75 118 CYS A N 1
ATOM 851 C CA . CYS A 1 118 ? 7.09 -1.545 -13.688 1 98.75 118 CYS A CA 1
ATOM 852 C C . CYS A 1 118 ? 7.039 -2.842 -14.484 1 98.75 118 CYS A C 1
ATOM 854 O O . CYS A 1 118 ? 6.832 -3.916 -13.922 1 98.75 118 CYS A O 1
ATOM 856 N N . GLU A 1 119 ? 7.227 -2.67 -15.766 1 98.25 119 GLU A N 1
ATOM 857 C CA . GLU A 1 119 ? 7.227 -3.836 -16.641 1 98.25 119 GLU A CA 1
ATOM 858 C C . GLU A 1 119 ? 8.383 -4.773 -16.312 1 98.25 119 GLU A C 1
ATOM 860 O O . GLU A 1 119 ? 8.227 -5.996 -16.375 1 98.25 119 GLU A O 1
ATOM 865 N N . ARG A 1 120 ? 9.508 -4.219 -16.047 1 98.62 120 ARG A N 1
ATOM 866 C CA . ARG A 1 120 ? 10.664 -5.023 -15.672 1 98.62 120 ARG A CA 1
ATOM 867 C C . ARG A 1 120 ? 10.367 -5.855 -14.422 1 98.62 120 ARG A C 1
ATOM 869 O O . ARG A 1 120 ? 10.695 -7.043 -14.375 1 98.62 120 ARG A O 1
ATOM 876 N N . VAL A 1 121 ? 9.797 -5.262 -13.43 1 98.88 121 VAL A N 1
ATOM 877 C CA . VAL A 1 121 ? 9.445 -5.961 -12.195 1 98.88 121 VAL A CA 1
ATOM 878 C C . VAL A 1 121 ? 8.414 -7.047 -12.492 1 98.88 121 VAL A C 1
ATOM 880 O O . VAL A 1 121 ? 8.555 -8.18 -12.023 1 98.88 121 VAL A O 1
ATOM 883 N N . ALA A 1 122 ? 7.359 -6.684 -13.273 1 98.62 122 ALA A N 1
ATOM 884 C CA . ALA A 1 122 ? 6.324 -7.652 -13.625 1 98.62 122 ALA A CA 1
ATOM 885 C C . ALA A 1 122 ? 6.918 -8.852 -14.359 1 98.62 122 ALA A C 1
ATOM 887 O O . ALA A 1 122 ? 6.555 -9.992 -14.086 1 98.62 122 ALA A O 1
ATOM 888 N N . GLU A 1 123 ? 7.816 -8.578 -15.258 1 98.06 123 GLU A N 1
ATOM 889 C CA . GLU A 1 123 ? 8.453 -9.648 -16.031 1 98.06 123 GLU A CA 1
ATOM 890 C C . GLU A 1 123 ? 9.297 -10.547 -15.125 1 98.06 123 GLU A C 1
ATOM 892 O O . GLU A 1 123 ? 9.312 -11.766 -15.297 1 98.06 123 GLU A O 1
ATOM 897 N N . ARG A 1 124 ? 10.031 -9.93 -14.242 1 98.25 124 ARG A N 1
ATOM 898 C CA . ARG A 1 124 ? 10.82 -10.719 -13.297 1 98.25 124 ARG A CA 1
ATOM 899 C C . ARG A 1 124 ? 9.922 -11.664 -12.5 1 98.25 124 ARG A C 1
ATOM 901 O O . ARG A 1 124 ? 10.305 -12.797 -12.219 1 98.25 124 ARG A O 1
ATOM 908 N N . ILE A 1 125 ? 8.781 -11.195 -12.062 1 98.06 125 ILE A N 1
ATOM 909 C CA . ILE A 1 125 ? 7.836 -12 -11.297 1 98.06 125 ILE A CA 1
ATOM 910 C C . ILE A 1 125 ? 7.312 -13.141 -12.164 1 98.06 125 ILE A C 1
ATOM 912 O O . ILE A 1 125 ? 7.281 -14.297 -11.727 1 98.06 125 ILE A O 1
ATOM 916 N N . LYS A 1 126 ? 6.934 -12.852 -13.383 1 96.19 126 LYS A N 1
ATOM 917 C CA . LYS A 1 126 ? 6.461 -13.883 -14.297 1 96.19 126 LYS A CA 1
ATOM 918 C C . LYS A 1 126 ? 7.52 -14.961 -14.508 1 96.19 126 LYS A C 1
ATOM 920 O O . LYS A 1 126 ? 7.203 -16.156 -14.547 1 96.19 126 LYS A O 1
ATOM 925 N N . GLU A 1 127 ? 8.742 -14.539 -14.641 1 95.62 127 GLU A N 1
ATOM 926 C CA . GLU A 1 127 ? 9.852 -15.477 -14.805 1 95.62 127 GLU A CA 1
ATOM 927 C C . GLU A 1 127 ? 10 -16.375 -13.57 1 95.62 127 GLU A C 1
ATOM 929 O O . GLU A 1 127 ? 10.273 -17.562 -13.688 1 95.62 127 GLU A O 1
ATOM 934 N N . GLY A 1 128 ? 9.836 -15.734 -12.383 1 94.38 128 GLY A N 1
ATOM 935 C CA . GLY A 1 128 ? 9.969 -16.469 -11.133 1 94.38 128 GLY A CA 1
ATOM 936 C C . GLY A 1 128 ? 8.859 -17.469 -10.914 1 94.38 128 GLY A C 1
ATOM 937 O O . GLY A 1 128 ? 9.031 -18.453 -10.188 1 94.38 128 GLY A O 1
ATOM 938 N N . LEU A 1 129 ? 7.723 -17.25 -11.516 1 90.62 129 LEU A N 1
ATOM 939 C CA . LEU A 1 129 ? 6.562 -18.125 -11.352 1 90.62 129 LEU A CA 1
ATOM 940 C C . LEU A 1 129 ? 6.633 -19.312 -12.305 1 90.62 129 LEU A C 1
ATOM 942 O O . LEU A 1 129 ? 5.922 -20.297 -12.125 1 90.62 129 LEU A O 1
ATOM 946 N N . ARG A 1 130 ? 7.293 -19.203 -13.422 1 83.12 130 ARG A N 1
ATOM 947 C CA . ARG A 1 130 ? 7.465 -20.297 -14.375 1 83.12 130 ARG A CA 1
ATOM 948 C C . ARG A 1 130 ? 8.445 -21.344 -13.844 1 83.12 130 ARG A C 1
ATOM 950 O O . ARG A 1 130 ? 8.414 -22.5 -14.266 1 83.12 130 ARG A O 1
ATOM 957 N N . GLY A 1 131 ? 9.359 -20.938 -13.086 1 64.88 131 GLY A N 1
ATOM 958 C CA . GLY A 1 131 ? 10.367 -21.875 -12.641 1 64.88 131 GLY A CA 1
ATOM 959 C C . GLY A 1 131 ? 9.961 -22.656 -11.406 1 64.88 131 GLY A C 1
ATOM 960 O O . GLY A 1 131 ? 8.992 -22.297 -10.727 1 64.88 131 GLY A O 1
ATOM 961 N N . MET B 1 1 ? -1.21 56.906 20.453 1 33.72 1 MET B N 1
ATOM 962 C CA . MET B 1 1 ? -2.092 56.125 19.609 1 33.72 1 MET B CA 1
ATOM 963 C C . MET B 1 1 ? -1.446 54.781 19.25 1 33.72 1 MET B C 1
ATOM 965 O O . MET B 1 1 ? -0.437 54.75 18.531 1 33.72 1 MET B O 1
ATOM 969 N N . LEU B 1 2 ? -1.589 53.719 20.094 1 33.47 2 LEU B N 1
ATOM 970 C CA . LEU B 1 2 ? -0.934 52.438 20.328 1 33.47 2 LEU B CA 1
ATOM 971 C C . LEU B 1 2 ? -1.151 51.469 19.156 1 33.47 2 LEU B C 1
ATOM 973 O O . LEU B 1 2 ? -2.281 51.312 18.688 1 33.47 2 LEU B O 1
ATOM 977 N N . GLU B 1 3 ? -0.105 51.281 18.281 1 25.61 3 GLU B N 1
ATOM 978 C CA . GLU B 1 3 ? 0.055 50.344 17.188 1 25.61 3 GLU B CA 1
ATOM 979 C C . GLU B 1 3 ? -0.344 48.938 17.609 1 25.61 3 GLU B C 1
ATOM 981 O O . GLU B 1 3 ? 0.265 48.344 18.5 1 25.61 3 GLU B O 1
ATOM 986 N N . LYS B 1 4 ? -1.669 48.75 17.797 1 34.78 4 LYS B N 1
ATOM 987 C CA . LYS B 1 4 ? -2.201 47.406 18.016 1 34.78 4 LYS B CA 1
ATOM 988 C C . LYS B 1 4 ? -1.536 46.375 17.078 1 34.78 4 LYS B C 1
ATOM 990 O O . LYS B 1 4 ? -1.64 46.5 15.859 1 34.78 4 LYS B O 1
ATOM 995 N N . GLU B 1 5 ? -0.348 45.844 17.453 1 28.48 5 GLU B N 1
ATOM 996 C CA . GLU B 1 5 ? 0.317 44.688 16.812 1 28.48 5 GLU B CA 1
ATOM 997 C C . GLU B 1 5 ? -0.683 43.594 16.453 1 28.48 5 GLU B C 1
ATOM 999 O O . GLU B 1 5 ? -1.412 43.125 17.328 1 28.48 5 GLU B O 1
ATOM 1004 N N . ASP B 1 6 ? -1.282 43.594 15.344 1 30.53 6 ASP B N 1
ATOM 1005 C CA . ASP B 1 6 ? -2.092 42.562 14.703 1 30.53 6 ASP B CA 1
ATOM 1006 C C . ASP B 1 6 ? -1.452 41.188 14.867 1 30.53 6 ASP B C 1
ATOM 1008 O O . ASP B 1 6 ? -0.492 40.844 14.164 1 30.53 6 ASP B O 1
ATOM 1012 N N . GLU B 1 7 ? -1.024 40.719 16.047 1 32.06 7 GLU B N 1
ATOM 1013 C CA . GLU B 1 7 ? -0.688 39.312 16.281 1 32.06 7 GLU B CA 1
ATOM 1014 C C . GLU B 1 7 ? -1.72 38.375 15.656 1 32.06 7 GLU B C 1
ATOM 1016 O O . GLU B 1 7 ? -2.83 38.219 16.172 1 32.06 7 GLU B O 1
ATOM 1021 N N . ARG B 1 8 ? -2.023 38.438 14.398 1 33.62 8 ARG B N 1
ATOM 1022 C CA . ARG B 1 8 ? -2.807 37.406 13.719 1 33.62 8 ARG B CA 1
ATOM 1023 C C . ARG B 1 8 ? -2.434 36 14.227 1 33.62 8 ARG B C 1
ATOM 1025 O O . ARG B 1 8 ? -1.262 35.625 14.211 1 33.62 8 ARG B O 1
ATOM 1032 N N . LYS B 1 9 ? -3.105 35.312 15.133 1 35.5 9 LYS B N 1
ATOM 1033 C CA . LYS B 1 9 ? -3.27 33.938 15.609 1 35.5 9 LYS B CA 1
ATOM 1034 C C . LYS B 1 9 ? -3.148 32.938 14.469 1 35.5 9 LYS B C 1
ATOM 1036 O O . LYS B 1 9 ? -4.031 32.844 13.609 1 35.5 9 LYS B O 1
ATOM 1041 N N . GLU B 1 10 ? -2.043 32.625 13.781 1 36.53 10 GLU B N 1
ATOM 1042 C CA . GLU B 1 10 ? -1.677 31.469 12.969 1 36.53 10 GLU B CA 1
ATOM 1043 C C . GLU B 1 10 ? -2.203 30.188 13.586 1 36.53 10 GLU B C 1
ATOM 1045 O O . GLU B 1 10 ? -1.545 29.578 14.438 1 36.53 10 GLU B O 1
ATOM 1050 N N . GLU B 1 11 ? -3.334 29.922 14.039 1 34.41 11 GLU B N 1
ATOM 1051 C CA . GLU B 1 11 ? -4.195 28.953 14.711 1 34.41 11 GLU B CA 1
ATOM 1052 C C . GLU B 1 11 ? -4.008 27.562 14.141 1 34.41 11 GLU B C 1
ATOM 1054 O O . GLU B 1 11 ? -3.344 27.375 13.117 1 34.41 11 GLU B O 1
ATOM 1059 N N . GLY B 1 12 ? -5.258 26.484 14.141 1 38.78 12 GLY B N 1
ATOM 1060 C CA . GLY B 1 12 ? -5.477 25.047 14.203 1 38.78 12 GLY B CA 1
ATOM 1061 C C . GLY B 1 12 ? -5.066 24.328 12.938 1 38.78 12 GLY B C 1
ATOM 1062 O O . GLY B 1 12 ? -5.57 23.234 12.641 1 38.78 12 GLY B O 1
ATOM 1063 N N . CYS B 1 13 ? -4.738 24.969 11.945 1 47.28 13 CYS B N 1
ATOM 1064 C CA . CYS B 1 13 ? -4.422 24.312 10.68 1 47.28 13 CYS B CA 1
ATOM 1065 C C . CYS B 1 13 ? -3.393 23.203 10.875 1 47.28 13 CYS B C 1
ATOM 1067 O O . CYS B 1 13 ? -2.287 23.453 11.359 1 47.28 13 CYS B O 1
ATOM 1069 N N . LEU B 1 14 ? -3.816 21.922 11.203 1 48.69 14 LEU B N 1
ATOM 1070 C CA . LEU B 1 14 ? -2.857 20.828 11.094 1 48.69 14 LEU B CA 1
ATOM 1071 C C . LEU B 1 14 ? -1.908 21.062 9.922 1 48.69 14 LEU B C 1
ATOM 1073 O O . LEU B 1 14 ? -1.008 20.25 9.688 1 48.69 14 LEU B O 1
ATOM 1077 N N . CYS B 1 15 ? -2.123 22.141 9.133 1 50.28 15 CYS B N 1
ATOM 1078 C CA . CYS B 1 15 ? -1.41 22.266 7.871 1 50.28 15 CYS B CA 1
ATOM 1079 C C . CYS B 1 15 ? 0.037 22.688 8.094 1 50.28 15 CYS B C 1
ATOM 1081 O O . CYS B 1 15 ? 0.695 23.188 7.18 1 50.28 15 CYS B O 1
ATOM 1083 N N . ALA B 1 16 ? 0.432 22.75 9.328 1 48.91 16 ALA B N 1
ATOM 1084 C CA . ALA B 1 16 ? 1.818 23.109 9.031 1 48.91 16 ALA B CA 1
ATOM 1085 C C . ALA B 1 16 ? 2.418 22.156 7.996 1 48.91 16 ALA B C 1
ATOM 1087 O O . ALA B 1 16 ? 2.369 20.938 8.156 1 48.91 16 ALA B O 1
ATOM 1088 N N . THR B 1 17 ? 2.459 22.484 6.637 1 52.69 17 THR B N 1
ATOM 1089 C CA . THR B 1 17 ? 2.701 21.859 5.34 1 52.69 17 THR B CA 1
ATOM 1090 C C . THR B 1 17 ? 3.682 20.703 5.473 1 52.69 17 THR B C 1
ATOM 1092 O O . THR B 1 17 ? 3.486 19.641 4.875 1 52.69 17 THR B O 1
ATOM 1095 N N . GLY B 1 18 ? 4.758 20.828 6.332 1 60 18 GLY B N 1
ATOM 1096 C CA . GLY B 1 18 ? 5.863 19.891 6.234 1 60 18 GLY B CA 1
ATOM 1097 C C . GLY B 1 18 ? 5.812 18.797 7.281 1 60 18 GLY B C 1
ATOM 1098 O O . GLY B 1 18 ? 6.605 17.859 7.242 1 60 18 GLY B O 1
ATOM 1099 N N . ASP B 1 19 ? 4.668 18.766 8.086 1 84.25 19 ASP B N 1
ATOM 1100 C CA . ASP B 1 19 ? 4.766 17.828 9.211 1 84.25 19 ASP B CA 1
ATOM 1101 C C . ASP B 1 19 ? 3.781 16.672 9.047 1 84.25 19 ASP B C 1
ATOM 1103 O O . ASP B 1 19 ? 3.658 15.836 9.938 1 84.25 19 ASP B O 1
ATOM 1107 N N . LEU B 1 20 ? 3.166 16.547 7.914 1 95.88 20 LEU B N 1
ATOM 1108 C CA . LEU B 1 20 ? 2.158 15.5 7.738 1 95.88 20 LEU B CA 1
ATOM 1109 C C . LEU B 1 20 ? 2.752 14.281 7.035 1 95.88 20 LEU B C 1
ATOM 1111 O O . LEU B 1 20 ?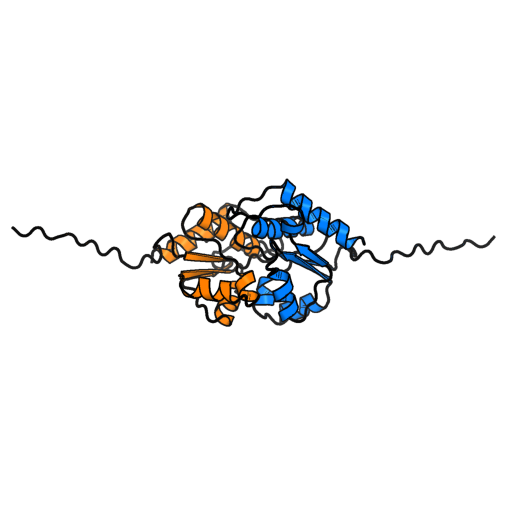 3.539 14.43 6.098 1 95.88 20 LEU B O 1
ATOM 1115 N N . LEU B 1 21 ? 2.416 13.148 7.566 1 98.19 21 LEU B N 1
ATOM 1116 C CA . LEU B 1 21 ? 2.676 11.891 6.875 1 98.19 21 LEU B CA 1
ATOM 1117 C C . LEU B 1 21 ? 1.377 11.258 6.383 1 98.19 21 LEU B C 1
ATOM 1119 O O . LEU B 1 21 ? 0.431 11.094 7.156 1 98.19 21 LEU B O 1
ATOM 1123 N N . PHE B 1 22 ? 1.305 10.992 5.082 1 98.75 22 PHE B N 1
ATOM 1124 C CA . PHE B 1 22 ? 0.167 10.289 4.508 1 98.75 22 PHE B CA 1
ATOM 1125 C C . PHE B 1 22 ? 0.423 8.781 4.48 1 98.75 22 PHE B C 1
ATOM 1127 O O . PHE B 1 22 ? 1.42 8.328 3.918 1 98.75 22 PHE B O 1
ATOM 1134 N N . LEU B 1 23 ? -0.384 8.008 5.133 1 98.88 23 LEU B N 1
ATOM 1135 C CA . LEU B 1 23 ? -0.347 6.551 5.137 1 98.88 23 LEU B CA 1
ATOM 1136 C C . LEU B 1 23 ? -1.583 5.973 4.453 1 98.88 23 LEU B C 1
ATOM 1138 O O . LEU B 1 23 ? -2.695 6.098 4.969 1 98.88 23 LEU B O 1
ATOM 1142 N N . ALA B 1 24 ? -1.413 5.32 3.289 1 98.94 24 ALA B N 1
ATOM 1143 C CA . ALA B 1 24 ? -2.504 4.785 2.482 1 98.94 24 ALA B CA 1
ATOM 1144 C C . ALA B 1 24 ? -2.547 3.26 2.562 1 98.94 24 ALA B C 1
ATOM 1146 O O . ALA B 1 24 ? -1.502 2.604 2.586 1 98.94 24 ALA B O 1
ATOM 1147 N N . CYS B 1 25 ? -3.732 2.705 2.557 1 98.94 25 CYS B N 1
ATOM 1148 C CA . CYS B 1 25 ? -3.816 1.25 2.617 1 98.94 25 CYS B CA 1
ATOM 1149 C C . CYS B 1 25 ? -3.352 0.622 1.31 1 98.94 25 CYS B C 1
ATOM 1151 O O . CYS B 1 25 ? -2.781 -0.47 1.309 1 98.94 25 CYS B O 1
ATOM 1153 N N . ALA B 1 26 ? -3.607 1.258 0.172 1 98.88 26 ALA B N 1
ATOM 1154 C CA . ALA B 1 26 ? -3.158 0.841 -1.154 1 98.88 26 ALA B CA 1
ATOM 1155 C C . ALA B 1 26 ? -3.557 -0.605 -1.438 1 98.88 26 ALA B C 1
ATOM 1157 O O . ALA B 1 26 ? -2.729 -1.41 -1.871 1 98.88 26 ALA B O 1
ATOM 1158 N N . GLY B 1 27 ? -4.859 -0.901 -1.203 1 98.5 27 GLY B N 1
ATOM 1159 C CA . GLY B 1 27 ? -5.328 -2.275 -1.268 1 98.5 27 GLY B CA 1
ATOM 1160 C C . GLY B 1 27 ? -5.77 -2.691 -2.66 1 98.5 27 GLY B C 1
ATOM 1161 O O . GLY B 1 27 ? -5.613 -1.93 -3.617 1 98.5 27 GLY B O 1
ATOM 1162 N N . GLY B 1 28 ? -6.301 -3.898 -2.801 1 98.25 28 GLY B N 1
ATOM 1163 C CA . GLY B 1 28 ? -6.539 -4.551 -4.078 1 98.25 28 GLY B CA 1
ATOM 1164 C C . GLY B 1 28 ? -7.918 -4.273 -4.641 1 98.25 28 GLY B C 1
ATOM 1165 O O . GLY B 1 28 ? -8.547 -5.16 -5.223 1 98.25 28 GLY B O 1
ATOM 1166 N N . SER B 1 29 ? -8.414 -3.199 -4.43 1 98.5 29 SER B N 1
ATOM 1167 C CA . SER B 1 29 ? -9.672 -2.703 -4.992 1 98.5 29 SER B CA 1
ATOM 1168 C C . SER B 1 29 ? -9.5 -1.296 -5.559 1 98.5 29 SER B C 1
ATOM 1170 O O . SER B 1 29 ? -8.469 -0.657 -5.348 1 98.5 29 SER B O 1
ATOM 1172 N N . ASN B 1 30 ? -10.562 -0.772 -6.27 1 98.69 30 ASN B N 1
ATOM 1173 C CA . ASN B 1 30 ? -10.516 0.604 -6.75 1 98.69 30 ASN B CA 1
ATOM 1174 C C . ASN B 1 30 ? -10.273 1.588 -5.609 1 98.69 30 ASN B C 1
ATOM 1176 O O . ASN B 1 30 ? -9.461 2.502 -5.73 1 98.69 30 ASN B O 1
ATOM 1180 N N . VAL B 1 31 ? -10.906 1.368 -4.465 1 98.94 31 VAL B N 1
ATOM 1181 C CA . VAL B 1 31 ? -10.828 2.338 -3.377 1 98.94 31 VAL B CA 1
ATOM 1182 C C . VAL B 1 31 ? -9.477 2.225 -2.676 1 98.94 31 VAL B C 1
ATOM 1184 O O . VAL B 1 31 ? -8.945 3.219 -2.178 1 98.94 31 VAL B O 1
ATOM 1187 N N . GLY B 1 32 ? -8.914 0.985 -2.639 1 98.94 32 GLY B N 1
ATOM 1188 C CA . GLY B 1 32 ? -7.539 0.867 -2.174 1 98.94 32 GLY B CA 1
ATOM 1189 C C . GLY B 1 32 ? -6.551 1.618 -3.045 1 98.94 32 GLY B C 1
ATOM 1190 O O . GLY B 1 32 ? -5.668 2.312 -2.533 1 98.94 32 GLY B O 1
ATOM 1191 N N . GLN B 1 33 ? -6.734 1.504 -4.363 1 98.94 33 GLN B N 1
ATOM 1192 C CA . GLN B 1 33 ? -5.844 2.184 -5.297 1 98.94 33 GLN B CA 1
ATOM 1193 C C . GLN B 1 33 ? -6.078 3.691 -5.285 1 98.94 33 GLN B C 1
ATOM 1195 O O . GLN B 1 33 ? -5.141 4.473 -5.453 1 98.94 33 GLN B O 1
ATOM 1200 N N . ILE B 1 34 ? -7.301 4.109 -5.055 1 98.94 34 ILE B N 1
ATOM 1201 C CA . ILE B 1 34 ? -7.609 5.527 -4.906 1 98.94 34 ILE B CA 1
ATOM 1202 C C . ILE B 1 34 ? -6.906 6.086 -3.674 1 98.94 34 ILE B C 1
ATOM 1204 O O . ILE B 1 34 ? -6.355 7.191 -3.711 1 98.94 34 ILE B O 1
ATOM 1208 N N . SER B 1 35 ? -6.875 5.359 -2.545 1 98.94 35 SER B N 1
ATOM 1209 C CA . SER B 1 35 ? -6.16 5.816 -1.356 1 98.94 35 SER B CA 1
ATOM 1210 C C . SER B 1 35 ? -4.691 6.082 -1.661 1 98.94 35 SER B C 1
ATOM 1212 O O . SER B 1 35 ? -4.137 7.098 -1.234 1 98.94 35 SER B O 1
ATOM 1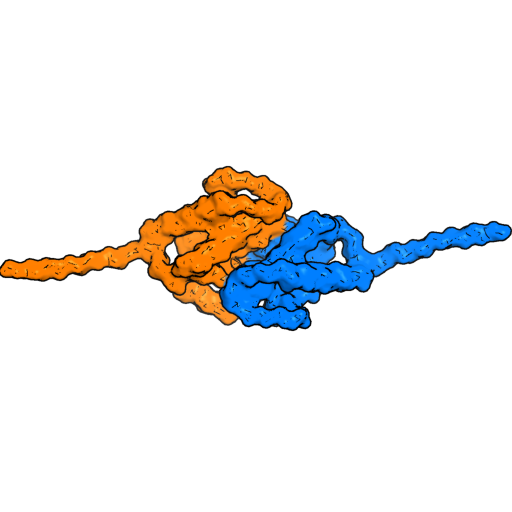214 N N . ASN B 1 36 ? -4.082 5.18 -2.406 1 98.94 36 ASN B N 1
ATOM 1215 C CA . ASN B 1 36 ? -2.688 5.344 -2.803 1 98.94 36 ASN B CA 1
ATOM 1216 C C . ASN B 1 36 ? -2.492 6.594 -3.654 1 98.94 36 ASN B C 1
ATOM 1218 O O . ASN B 1 36 ? -1.634 7.426 -3.355 1 98.94 36 ASN B O 1
ATOM 1222 N N . GLN B 1 37 ? -3.324 6.742 -4.68 1 98.81 37 GLN B N 1
ATOM 1223 C CA . GLN B 1 37 ? -3.16 7.84 -5.625 1 98.81 37 GLN B CA 1
ATOM 1224 C C . GLN B 1 37 ? -3.439 9.188 -4.961 1 98.81 37 GLN B C 1
ATOM 1226 O O . GLN B 1 37 ? -2.781 10.18 -5.266 1 98.81 37 GLN B O 1
ATOM 1231 N N . ALA B 1 38 ? -4.398 9.242 -4.082 1 98.81 38 ALA B N 1
ATOM 1232 C CA . ALA B 1 38 ? -4.668 10.477 -3.357 1 98.81 38 ALA B CA 1
ATOM 1233 C C . ALA B 1 38 ? -3.457 10.906 -2.529 1 98.81 38 ALA B C 1
ATOM 1235 O O . ALA B 1 38 ? -3.09 12.078 -2.514 1 98.81 38 ALA B O 1
ATOM 1236 N N . ALA B 1 39 ? -2.83 9.938 -1.852 1 98.81 39 ALA B N 1
ATOM 1237 C CA . ALA B 1 39 ? -1.645 10.234 -1.052 1 98.81 39 ALA B CA 1
ATOM 1238 C C . ALA B 1 39 ? -0.5 10.727 -1.933 1 98.81 39 ALA B C 1
ATOM 1240 O O . ALA B 1 39 ? 0.215 11.664 -1.564 1 98.81 39 ALA B O 1
ATOM 1241 N N . VAL B 1 40 ? -0.326 10.086 -3.068 1 98.69 40 VAL B N 1
ATOM 1242 C CA . VAL B 1 40 ? 0.7 10.508 -4.02 1 98.69 40 VAL B CA 1
ATOM 1243 C C . VAL B 1 40 ? 0.463 11.953 -4.434 1 98.69 40 VAL B C 1
ATOM 1245 O O . VAL B 1 40 ? 1.393 12.766 -4.434 1 98.69 40 VAL B O 1
ATOM 1248 N N . GLU B 1 41 ? -0.771 12.281 -4.789 1 97.75 41 GLU B N 1
ATOM 1249 C CA . GLU B 1 41 ? -1.109 13.625 -5.238 1 97.75 41 GLU B CA 1
ATOM 1250 C C . GLU B 1 41 ? -0.86 14.656 -4.141 1 97.75 41 GLU B C 1
ATOM 1252 O O . GLU B 1 41 ? -0.28 15.711 -4.391 1 97.75 41 GLU B O 1
ATOM 1257 N N . LEU B 1 42 ? -1.277 14.383 -2.934 1 97.75 42 LEU B N 1
ATOM 1258 C CA . LEU B 1 42 ? -1.078 15.289 -1.806 1 97.75 42 LEU B CA 1
ATOM 1259 C C . LEU B 1 42 ? 0.407 15.547 -1.571 1 97.75 42 LEU B C 1
ATOM 1261 O O . LEU B 1 42 ? 0.813 16.688 -1.328 1 97.75 42 LEU B O 1
ATOM 1265 N N . ALA B 1 43 ? 1.181 14.484 -1.644 1 97.62 43 ALA B N 1
ATOM 1266 C CA . ALA B 1 43 ? 2.623 14.609 -1.453 1 97.62 43 ALA B CA 1
ATOM 1267 C C . ALA B 1 43 ? 3.248 15.461 -2.557 1 97.62 43 ALA B C 1
ATOM 1269 O O . ALA B 1 43 ? 4.094 16.312 -2.287 1 97.62 43 ALA B O 1
ATOM 1270 N N . LYS B 1 44 ? 2.82 15.234 -3.758 1 96.25 44 LYS B N 1
ATOM 1271 C CA . LYS B 1 44 ? 3.355 15.977 -4.895 1 96.25 44 LYS B CA 1
ATOM 1272 C C . LYS B 1 44 ? 3.012 17.469 -4.793 1 96.25 44 LYS B C 1
ATOM 1274 O O . LYS B 1 44 ? 3.777 18.312 -5.246 1 96.25 44 LYS B O 1
ATOM 1279 N N . GLU B 1 45 ? 1.905 17.766 -4.211 1 94.94 45 GLU B N 1
ATOM 1280 C CA . GLU B 1 45 ? 1.471 19.141 -4.027 1 94.94 45 GLU B CA 1
ATOM 1281 C C . GLU B 1 45 ? 2.213 19.797 -2.867 1 94.94 45 GLU B C 1
ATOM 1283 O O . GLU B 1 45 ? 2.021 20.984 -2.598 1 94.94 45 GLU B O 1
ATOM 1288 N N . GLY B 1 46 ? 3.014 19.031 -2.186 1 94.31 46 GLY B N 1
ATOM 1289 C CA . GLY B 1 46 ? 3.791 19.594 -1.089 1 94.31 46 GLY B CA 1
ATOM 1290 C C . GLY B 1 46 ? 2.996 19.734 0.195 1 94.31 46 GLY B C 1
ATOM 1291 O O . GLY B 1 46 ? 3.359 20.516 1.075 1 94.31 46 GLY B O 1
ATOM 1292 N N . ARG B 1 47 ? 1.94 19 0.351 1 94.44 47 ARG B N 1
ATOM 1293 C CA . ARG B 1 47 ? 1.074 19.109 1.52 1 94.44 47 ARG B CA 1
ATOM 1294 C C . ARG B 1 47 ? 1.563 18.234 2.658 1 94.44 47 ARG B C 1
ATOM 1296 O O . ARG B 1 47 ? 1.085 18.344 3.789 1 94.44 47 ARG B O 1
ATOM 1303 N N . GLY B 1 48 ? 2.492 17.484 2.443 1 96.12 48 GLY B N 1
ATOM 1304 C CA . GLY B 1 48 ? 3.061 16.484 3.334 1 96.12 48 GLY B CA 1
ATOM 1305 C C . GLY B 1 48 ? 3.895 15.438 2.611 1 96.12 48 GLY B C 1
ATOM 1306 O O . GLY B 1 48 ? 4.309 15.648 1.469 1 96.12 48 GLY B O 1
ATOM 1307 N N . LYS B 1 49 ? 4.176 14.312 3.299 1 97.06 49 LYS B N 1
ATOM 1308 C CA . LYS B 1 49 ? 4.992 13.25 2.719 1 97.06 49 LYS B CA 1
ATOM 1309 C C . LYS B 1 49 ? 4.223 11.93 2.684 1 97.06 49 LYS B C 1
ATOM 1311 O O . LYS B 1 49 ? 3.486 11.609 3.617 1 97.06 49 LYS B O 1
ATOM 1316 N N . PHE B 1 50 ? 4.355 11.289 1.535 1 98.5 50 PHE B N 1
ATOM 1317 C CA . PHE B 1 50 ? 3.922 9.898 1.507 1 98.5 50 PHE B CA 1
ATOM 1318 C C . PHE B 1 50 ? 4.832 9.031 2.371 1 98.5 50 PHE B C 1
ATOM 1320 O O . PHE B 1 50 ? 6.047 9.016 2.18 1 98.5 50 PHE B O 1
ATOM 1327 N N . PHE B 1 51 ? 4.305 8.336 3.377 1 98.38 51 PHE B N 1
ATOM 1328 C CA . PHE B 1 51 ? 5.082 7.5 4.285 1 98.38 51 PHE B CA 1
ATOM 1329 C C . PHE B 1 51 ? 4.703 6.031 4.129 1 98.38 51 PHE B C 1
ATOM 1331 O O . PHE B 1 51 ? 3.559 5.711 3.799 1 98.38 51 PHE B O 1
ATOM 1338 N N . CYS B 1 52 ? 5.613 5.125 4.344 1 98.56 52 CYS B N 1
ATOM 1339 C CA . CYS B 1 52 ? 5.43 3.697 4.113 1 98.56 52 CYS B CA 1
ATOM 1340 C C . CYS B 1 52 ? 4.609 3.064 5.234 1 98.56 52 CYS B C 1
ATOM 1342 O O . CYS B 1 52 ? 5.16 2.672 6.266 1 98.56 52 CYS B O 1
ATOM 1344 N N . LEU B 1 53 ? 3.373 2.871 4.973 1 98.94 53 LEU B N 1
ATOM 1345 C CA . LEU B 1 53 ? 2.521 2.172 5.93 1 98.94 53 LEU B CA 1
ATOM 1346 C C . LEU B 1 53 ? 3.023 0.752 6.168 1 98.94 53 LEU B C 1
ATOM 1348 O O . LEU B 1 53 ? 2.943 0.239 7.285 1 98.94 53 LEU B O 1
ATOM 1352 N N . ALA B 1 54 ? 3.438 0.119 5.09 1 98.94 54 ALA B N 1
ATOM 1353 C CA . ALA B 1 54 ? 3.91 -1.26 5.191 1 98.94 54 ALA B CA 1
ATOM 1354 C C . ALA B 1 54 ? 5.059 -1.374 6.191 1 98.94 54 ALA B C 1
ATOM 1356 O O . ALA B 1 54 ? 5.191 -2.389 6.879 1 98.94 54 ALA B O 1
ATOM 1357 N N . GLY B 1 55 ? 5.922 -0.352 6.246 1 98.81 55 GLY B N 1
ATOM 1358 C CA . GLY B 1 55 ? 7.004 -0.36 7.219 1 98.81 55 GLY B CA 1
ATOM 1359 C C . GLY B 1 55 ? 6.512 -0.394 8.656 1 98.81 55 GLY B C 1
ATOM 1360 O O . GLY B 1 55 ? 7.09 -1.08 9.5 1 98.81 55 GLY B O 1
ATOM 1361 N N . ILE B 1 56 ? 5.434 0.343 8.898 1 98.88 56 ILE B N 1
ATOM 1362 C CA . ILE B 1 56 ? 4.828 0.321 10.227 1 98.88 56 ILE B CA 1
ATOM 1363 C C . ILE B 1 56 ? 4.215 -1.053 10.492 1 98.88 56 ILE B C 1
ATOM 1365 O O . ILE B 1 56 ? 4.414 -1.634 11.562 1 98.88 56 ILE B O 1
ATOM 1369 N N . GLY B 1 57 ? 3.471 -1.614 9.547 1 98.75 57 GLY B N 1
ATOM 1370 C CA . GLY B 1 57 ? 2.861 -2.928 9.672 1 98.75 57 GLY B CA 1
ATOM 1371 C C . GLY B 1 57 ? 3.877 -4.043 9.844 1 98.75 57 GLY B C 1
ATOM 1372 O O . GLY B 1 57 ? 3.57 -5.082 10.43 1 98.75 57 GLY B O 1
ATOM 1373 N N . ALA B 1 58 ? 5.059 -3.775 9.344 1 98.81 58 ALA B N 1
ATOM 1374 C CA . ALA B 1 58 ? 6.141 -4.75 9.445 1 98.81 58 ALA B CA 1
ATOM 1375 C C . ALA B 1 58 ? 6.918 -4.586 10.75 1 98.81 58 ALA B C 1
ATOM 1377 O O . ALA B 1 58 ? 7.906 -5.281 10.984 1 98.81 58 ALA B O 1
ATOM 1378 N N . HIS B 1 59 ? 6.531 -3.627 11.539 1 98.38 59 HIS B N 1
ATOM 1379 C CA . HIS B 1 59 ? 7.117 -3.367 12.852 1 98.38 59 HIS B CA 1
ATOM 1380 C C . HIS B 1 59 ? 8.57 -2.928 12.727 1 98.38 59 HIS B C 1
ATOM 1382 O O . HIS B 1 59 ? 9.422 -3.361 13.5 1 98.38 59 HIS B O 1
ATOM 1388 N N . ILE B 1 60 ? 8.875 -2.121 11.672 1 98.56 60 ILE B N 1
ATOM 1389 C CA . ILE B 1 60 ? 10.203 -1.547 11.531 1 98.56 60 ILE B CA 1
ATOM 1390 C C . ILE B 1 60 ? 10.398 -0.43 12.555 1 98.56 60 ILE B C 1
ATOM 1392 O O . ILE B 1 60 ? 9.812 0.647 12.422 1 98.56 60 ILE B O 1
ATOM 1396 N N . ASP B 1 61 ? 11.289 -0.654 13.492 1 97.94 61 ASP B N 1
ATOM 1397 C CA . ASP B 1 61 ? 11.445 0.244 14.633 1 97.94 61 ASP B CA 1
ATOM 1398 C C . ASP B 1 61 ? 11.789 1.66 14.18 1 97.94 61 ASP B C 1
ATOM 1400 O O . ASP B 1 61 ? 11.188 2.631 14.641 1 97.94 61 ASP B O 1
ATOM 1404 N N . ALA B 1 62 ? 12.758 1.765 13.336 1 97 62 ALA B N 1
ATOM 1405 C CA . ALA B 1 62 ? 13.203 3.08 12.891 1 97 62 ALA B CA 1
ATOM 1406 C C . ALA B 1 62 ? 12.062 3.855 12.242 1 97 62 ALA B C 1
ATOM 1408 O O . ALA B 1 62 ? 11.961 5.074 12.398 1 97 62 ALA B O 1
ATOM 1409 N N . MET B 1 63 ? 11.188 3.178 11.5 1 97.69 63 MET B N 1
ATOM 1410 C CA . MET B 1 63 ? 10.07 3.83 10.828 1 97.69 63 MET B CA 1
ATOM 1411 C C . MET B 1 63 ? 8.977 4.207 11.828 1 97.69 63 MET B C 1
ATOM 1413 O O . MET B 1 63 ? 8.383 5.281 11.727 1 97.69 63 MET B O 1
ATOM 1417 N N . ILE B 1 64 ? 8.703 3.332 12.758 1 98.38 64 ILE B N 1
ATOM 1418 C CA . ILE B 1 64 ? 7.727 3.611 13.805 1 98.38 64 ILE B CA 1
ATOM 1419 C C . ILE B 1 64 ? 8.164 4.836 14.609 1 98.38 64 ILE B C 1
ATOM 1421 O O . ILE B 1 64 ? 7.371 5.742 14.852 1 98.38 64 ILE B O 1
ATOM 1425 N N . LEU B 1 65 ? 9.414 4.926 14.969 1 97.38 65 LEU B N 1
ATOM 1426 C CA . LEU B 1 65 ? 9.945 6.051 15.734 1 97.38 65 LEU B CA 1
ATOM 1427 C C . LEU B 1 65 ? 9.852 7.344 14.93 1 97.38 65 LEU B C 1
ATOM 1429 O O . LEU B 1 65 ? 9.508 8.398 15.469 1 97.38 65 LEU B O 1
ATOM 1433 N N . SER B 1 66 ? 10.164 7.262 13.664 1 95.81 66 SER B N 1
ATOM 1434 C CA . SER B 1 66 ? 10.109 8.438 12.797 1 95.81 66 SER B CA 1
ATOM 1435 C C . SER B 1 66 ? 8.688 8.977 12.695 1 95.81 66 SER B C 1
ATOM 1437 O O . SER B 1 66 ? 8.477 10.188 12.633 1 95.81 66 SER B O 1
ATOM 1439 N N . ALA B 1 67 ? 7.719 8.117 12.688 1 96.5 67 ALA B N 1
ATOM 1440 C CA . ALA B 1 67 ? 6.32 8.508 12.508 1 96.5 67 ALA B CA 1
ATOM 1441 C C . ALA B 1 67 ? 5.746 9.07 13.805 1 96.5 67 ALA B C 1
ATOM 1443 O O . ALA B 1 67 ? 4.801 9.867 13.781 1 96.5 67 ALA B O 1
ATOM 1444 N N . LYS B 1 68 ? 6.281 8.664 14.93 1 94.81 68 LYS B N 1
ATOM 1445 C CA . LYS B 1 68 ? 5.754 9.023 16.25 1 94.81 68 LYS B CA 1
ATOM 1446 C C . LYS B 1 68 ? 5.789 10.531 16.469 1 94.81 68 LYS B C 1
ATOM 1448 O O . LYS B 1 68 ? 4.953 11.078 17.188 1 94.81 68 LYS B O 1
ATOM 1453 N N . GLU B 1 69 ? 6.613 11.211 15.82 1 89 69 GLU B N 1
ATOM 1454 C CA . GLU B 1 69 ? 6.832 12.641 16.047 1 89 69 GLU B CA 1
ATOM 1455 C C . GLU B 1 69 ? 6.062 13.477 15.023 1 89 69 GLU B C 1
ATOM 1457 O O . GLU B 1 69 ? 6.195 14.703 15 1 89 69 GLU B O 1
ATOM 1462 N N . ARG B 1 70 ? 5.301 12.844 14.234 1 95.12 70 ARG B N 1
ATOM 1463 C CA . ARG B 1 70 ? 4.648 13.539 13.125 1 95.12 70 ARG B CA 1
ATOM 1464 C C . ARG B 1 70 ? 3.131 13.438 13.227 1 95.12 70 ARG B C 1
ATOM 1466 O O . ARG B 1 70 ? 2.611 12.68 14.055 1 95.12 70 ARG B O 1
ATOM 1473 N N . LYS B 1 71 ? 2.486 14.297 12.477 1 96.19 71 LYS B N 1
ATOM 1474 C CA . LYS B 1 71 ? 1.044 14.164 12.297 1 96.19 71 LYS B CA 1
ATOM 1475 C C . LYS B 1 71 ? 0.717 13.188 11.172 1 96.19 71 LYS B C 1
ATOM 1477 O O . LYS B 1 71 ? 1.185 13.352 10.039 1 96.19 71 LYS B O 1
ATOM 1482 N N . LEU B 1 72 ? -0.101 12.25 11.523 1 98.25 72 LEU B N 1
ATOM 1483 C CA . LEU B 1 72 ? -0.362 11.156 10.594 1 98.25 72 LEU B CA 1
ATOM 1484 C C . LEU B 1 72 ? -1.768 11.266 10.016 1 98.25 72 LEU B C 1
ATOM 1486 O O . LEU B 1 72 ? -2.723 11.555 10.734 1 98.25 72 LEU B O 1
ATOM 1490 N N . VAL B 1 73 ? -1.869 11.102 8.734 1 98.75 73 VAL B N 1
ATOM 1491 C CA . VAL B 1 73 ? -3.15 11 8.039 1 98.75 73 VAL B CA 1
ATOM 1492 C C . VAL B 1 73 ? -3.326 9.586 7.488 1 98.75 73 VAL B C 1
ATOM 1494 O O . VAL B 1 73 ? -2.578 9.164 6.602 1 98.75 73 VAL B O 1
ATOM 1497 N N . ALA B 1 74 ? -4.309 8.852 8.062 1 98.94 74 ALA B N 1
ATOM 1498 C CA . ALA B 1 74 ? -4.648 7.527 7.555 1 98.94 74 ALA B CA 1
ATOM 1499 C C . ALA B 1 74 ? -5.664 7.621 6.418 1 98.94 74 ALA B C 1
ATOM 1501 O O . ALA B 1 74 ? -6.715 8.25 6.566 1 98.94 74 ALA B O 1
ATOM 1502 N N . ILE B 1 75 ? -5.332 7.023 5.281 1 98.94 75 ILE B N 1
ATOM 1503 C CA . ILE B 1 75 ? -6.234 6.984 4.133 1 98.94 75 ILE B CA 1
ATOM 1504 C C . ILE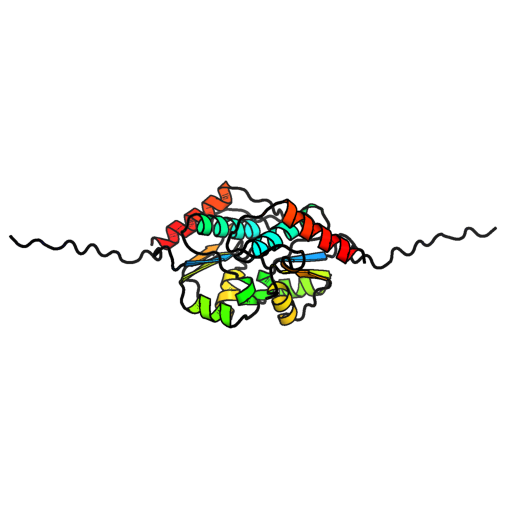 B 1 75 ? -6.633 5.543 3.838 1 98.94 75 ILE B C 1
ATOM 1506 O O . ILE B 1 75 ? -5.824 4.758 3.334 1 98.94 75 ILE B O 1
ATOM 1510 N N . ASP B 1 76 ? -7.875 5.23 4.117 1 98.94 76 ASP B N 1
ATOM 1511 C CA . ASP B 1 76 ? -8.398 3.877 3.965 1 98.94 76 ASP B CA 1
ATOM 1512 C C . ASP B 1 76 ? -9.414 3.807 2.83 1 98.94 76 ASP B C 1
ATOM 1514 O O . ASP B 1 76 ? -10.203 4.734 2.639 1 98.94 76 ASP B O 1
ATOM 1518 N N . GLY B 1 77 ? -9.367 2.732 2.084 1 98.88 77 GLY B N 1
ATOM 1519 C CA . GLY B 1 77 ? -10.297 2.58 0.97 1 98.88 77 GLY B CA 1
ATOM 1520 C C . GLY B 1 77 ? -11.719 2.287 1.411 1 98.88 77 GLY B C 1
ATOM 1521 O O . GLY B 1 77 ? -12.672 2.688 0.744 1 98.88 77 GLY B O 1
ATOM 1522 N N . CYS B 1 78 ? -11.789 1.611 2.463 1 98.88 78 CYS B N 1
ATOM 1523 C CA . CYS B 1 78 ? -13.094 1.064 2.816 1 98.88 78 CYS B CA 1
ATOM 1524 C C . CYS B 1 78 ? -13.234 0.918 4.328 1 98.88 78 CYS B C 1
ATOM 1526 O O . CYS B 1 78 ? -12.312 1.256 5.074 1 98.88 78 CYS B O 1
ATOM 1528 N N . PRO B 1 79 ? -14.406 0.436 4.84 1 98.75 79 PRO B N 1
ATOM 1529 C CA . PRO B 1 79 ? -14.703 0.466 6.277 1 98.75 79 PRO B CA 1
ATOM 1530 C C . PRO B 1 79 ? -13.82 -0.49 7.078 1 98.75 79 PRO B C 1
ATOM 1532 O O . PRO B 1 79 ? -13.805 -0.434 8.312 1 98.75 79 PRO B O 1
ATOM 1535 N N . VAL B 1 80 ? -13.055 -1.356 6.41 1 98.75 80 VAL B N 1
ATOM 1536 C CA . VAL B 1 80 ? -12.148 -2.242 7.141 1 98.75 80 VAL B CA 1
ATOM 1537 C C . VAL B 1 80 ? -11.062 -1.421 7.828 1 98.75 80 VAL B C 1
ATOM 1539 O O . VAL B 1 80 ? -10.602 -1.774 8.922 1 98.75 80 VAL B O 1
ATOM 1542 N N . GLN B 1 81 ? -10.641 -0.325 7.234 1 98.88 81 GLN B N 1
ATOM 1543 C CA . GLN B 1 81 ? -9.711 0.65 7.793 1 98.88 81 GLN B CA 1
ATOM 1544 C C . GLN B 1 81 ? -8.406 -0.014 8.211 1 98.88 81 GLN B C 1
ATOM 1546 O O . GLN B 1 81 ? -7.961 0.137 9.352 1 98.88 81 GLN B O 1
ATOM 1551 N N . CYS B 1 82 ? -7.812 -0.585 7.27 1 98.88 82 CYS B N 1
ATOM 1552 C CA . CYS B 1 82 ? -6.574 -1.316 7.508 1 98.88 82 CYS B CA 1
ATOM 1553 C C . CYS B 1 82 ? -5.445 -0.368 7.895 1 98.88 82 CYS B C 1
ATOM 1555 O O . CYS B 1 82 ? -4.629 -0.688 8.758 1 98.88 82 CYS B O 1
ATOM 1557 N N . ALA B 1 83 ? -5.352 0.81 7.215 1 98.94 83 ALA B N 1
ATOM 1558 C CA . ALA B 1 83 ? -4.289 1.76 7.535 1 98.94 83 ALA B CA 1
ATOM 1559 C C . ALA B 1 83 ? -4.418 2.256 8.977 1 98.94 83 ALA B C 1
ATOM 1561 O O . ALA B 1 83 ? -3.449 2.227 9.734 1 98.94 83 ALA B O 1
ATOM 1562 N N . LYS B 1 84 ? -5.586 2.664 9.344 1 98.88 84 LYS B N 1
ATOM 1563 C CA . LYS B 1 84 ? -5.816 3.127 10.711 1 98.88 84 LYS B CA 1
ATOM 1564 C C . LYS B 1 84 ? -5.492 2.031 11.719 1 98.88 84 LYS B C 1
ATOM 1566 O O . LYS B 1 84 ? -4.902 2.301 12.773 1 98.88 84 LYS B O 1
ATOM 1571 N N . LYS B 1 85 ? -5.898 0.835 11.453 1 98.88 85 LYS B N 1
ATOM 1572 C CA . LYS B 1 85 ? -5.684 -0.266 12.383 1 98.88 85 LYS B CA 1
ATOM 1573 C C . LYS B 1 85 ? -4.195 -0.578 12.539 1 98.88 85 LYS B C 1
ATOM 1575 O O . LYS B 1 85 ? -3.732 -0.895 13.633 1 98.88 85 LYS B O 1
ATOM 1580 N N . ILE B 1 86 ? -3.453 -0.554 11.43 1 98.94 86 ILE B N 1
ATOM 1581 C CA . ILE B 1 86 ? -2.008 -0.728 11.523 1 98.94 86 ILE B CA 1
ATOM 1582 C C . ILE B 1 86 ? -1.419 0.331 12.453 1 98.94 86 ILE B C 1
ATOM 1584 O O . ILE B 1 86 ? -0.613 0.016 13.328 1 98.94 86 ILE B O 1
ATOM 1588 N N . LEU B 1 87 ? -1.859 1.559 12.258 1 98.88 87 LEU B N 1
ATOM 1589 C CA . LEU B 1 87 ? -1.361 2.646 13.086 1 98.88 87 LEU B CA 1
ATOM 1590 C C . LEU B 1 87 ? -1.74 2.432 14.547 1 98.88 87 LEU B C 1
ATOM 1592 O O . LEU B 1 87 ? -0.908 2.6 15.445 1 98.88 87 LEU B O 1
ATOM 1596 N N . ASP B 1 88 ? -2.939 2.004 14.797 1 98.62 88 ASP B N 1
ATOM 1597 C CA . ASP B 1 88 ? -3.393 1.746 16.156 1 98.62 88 ASP B CA 1
ATOM 1598 C C . ASP B 1 88 ? -2.561 0.649 16.812 1 98.62 88 ASP B C 1
ATOM 1600 O O . ASP B 1 88 ? -2.162 0.776 17.984 1 98.62 88 ASP B O 1
ATOM 1604 N N . HIS B 1 89 ? -2.324 -0.367 16.062 1 98.06 89 HIS B N 1
ATOM 1605 C CA . HIS B 1 89 ? -1.537 -1.477 16.594 1 98.06 89 HIS B CA 1
ATOM 1606 C C . HIS B 1 89 ? -0.133 -1.021 16.969 1 98.06 89 HIS B C 1
ATOM 1608 O O . HIS B 1 89 ? 0.454 -1.545 17.922 1 98.06 89 HIS B O 1
ATOM 1614 N N . ALA B 1 90 ? 0.398 -0.077 16.234 1 98.19 90 ALA B N 1
ATOM 1615 C CA . ALA B 1 90 ? 1.753 0.413 16.469 1 98.19 90 ALA B CA 1
ATOM 1616 C C . ALA B 1 90 ? 1.762 1.504 17.531 1 98.19 90 ALA B C 1
ATOM 1618 O O . ALA B 1 90 ? 2.814 2.057 17.859 1 98.19 90 ALA B O 1
ATOM 1619 N N . GLY B 1 91 ? 0.555 1.851 18.062 1 98 91 GLY B N 1
ATOM 1620 C CA . GLY B 1 91 ? 0.458 2.92 19.031 1 98 91 GLY B CA 1
ATOM 1621 C C . GLY B 1 91 ? 0.611 4.301 18.422 1 98 91 GLY B C 1
ATOM 1622 O O . GLY B 1 91 ? 1.092 5.227 19.094 1 98 91 GLY B O 1
ATOM 1623 N N . LEU B 1 92 ? 0.293 4.473 17.203 1 98.44 92 LEU B N 1
ATOM 1624 C CA . LEU B 1 92 ? 0.41 5.723 16.453 1 98.44 92 LEU B CA 1
ATOM 1625 C C . LEU B 1 92 ? -0.965 6.254 16.062 1 98.44 92 LEU B C 1
ATOM 1627 O O . LEU B 1 92 ? -1.48 5.926 14.992 1 98.44 92 LEU B O 1
ATOM 1631 N N . PRO B 1 93 ? -1.486 7.078 16.828 1 95.69 93 PRO B N 1
ATOM 1632 C CA . PRO B 1 93 ? -2.814 7.59 16.469 1 95.69 93 PRO B CA 1
ATOM 1633 C C . PRO B 1 93 ? -2.793 8.5 15.25 1 95.69 93 PRO B C 1
ATOM 1635 O O . PRO B 1 93 ? -1.917 9.367 15.133 1 95.69 93 PRO B O 1
ATOM 1638 N N . ALA B 1 94 ? -3.742 8.312 14.375 1 97.81 94 ALA B N 1
ATOM 1639 C CA . ALA B 1 94 ? -3.881 9.219 13.234 1 97.81 94 ALA B CA 1
ATOM 1640 C C . ALA B 1 94 ? -4.492 10.547 13.664 1 97.81 94 ALA B C 1
ATOM 1642 O O . ALA B 1 94 ? -5.465 10.578 14.422 1 97.81 94 ALA B O 1
ATOM 1643 N N . ALA B 1 95 ? -3.875 11.609 13.195 1 96.56 95 ALA B N 1
ATOM 1644 C CA . ALA B 1 95 ? -4.465 12.922 13.406 1 96.56 95 ALA B CA 1
ATOM 1645 C C . ALA B 1 95 ? -5.738 13.094 12.586 1 96.56 95 ALA B C 1
ATOM 1647 O O . ALA B 1 95 ? -6.66 13.805 12.992 1 96.56 95 ALA B O 1
ATOM 1648 N N . LEU B 1 96 ? -5.777 12.547 11.461 1 97.88 96 LEU B N 1
ATOM 1649 C CA . LEU B 1 96 ? -6.926 12.508 10.562 1 97.88 96 LEU B CA 1
ATOM 1650 C C . LEU B 1 96 ? -7.051 11.141 9.898 1 97.88 96 LEU B C 1
ATOM 1652 O O . LEU B 1 96 ? -6.051 10.562 9.469 1 97.88 96 LEU B O 1
ATOM 1656 N N . ALA B 1 97 ? -8.25 10.617 9.906 1 98.69 97 ALA B N 1
ATOM 1657 C CA . ALA B 1 97 ? -8.562 9.383 9.188 1 98.69 97 ALA B CA 1
ATOM 1658 C C . ALA B 1 97 ? -9.656 9.617 8.148 1 98.69 97 ALA B C 1
ATOM 1660 O O . ALA B 1 97 ? -10.711 10.18 8.461 1 98.69 97 ALA B O 1
ATOM 1661 N N . VAL B 1 98 ? -9.391 9.266 6.949 1 98.81 98 VAL B N 1
ATOM 1662 C CA . VAL B 1 98 ? -10.359 9.398 5.863 1 98.81 98 VAL B CA 1
ATOM 1663 C C . VAL B 1 98 ? -10.633 8.031 5.242 1 98.81 98 VAL B C 1
ATOM 1665 O O . VAL B 1 98 ? -9.711 7.23 5.051 1 98.81 98 VAL B O 1
ATOM 1668 N N . VAL B 1 99 ? -11.891 7.766 5.016 1 98.94 99 VAL B N 1
ATOM 1669 C CA . VAL B 1 99 ? -12.32 6.543 4.344 1 98.94 99 VAL B CA 1
ATOM 1670 C C . VAL B 1 99 ? -12.922 6.883 2.984 1 98.94 99 VAL B C 1
ATOM 1672 O O . VAL B 1 99 ? -13.922 7.605 2.904 1 98.94 99 VAL B O 1
ATOM 1675 N N . VAL B 1 100 ? -12.43 6.285 1.916 1 98.94 100 VAL B N 1
ATOM 1676 C CA . VAL B 1 100 ? -12.773 6.637 0.543 1 98.94 100 VAL B CA 1
ATOM 1677 C C . VAL B 1 100 ? -14.258 6.348 0.297 1 98.94 100 VAL B C 1
ATOM 1679 O O . VAL B 1 100 ? -14.961 7.168 -0.294 1 98.94 100 VAL B O 1
ATOM 1682 N N . THR B 1 101 ? -14.734 5.242 0.779 1 98.94 101 THR B N 1
ATOM 1683 C CA . THR B 1 101 ? -16.125 4.867 0.535 1 98.94 101 THR B CA 1
ATOM 1684 C C . THR B 1 101 ? -17.078 5.816 1.259 1 98.94 101 THR B C 1
ATOM 1686 O O . THR B 1 101 ? -18.219 5.984 0.851 1 98.94 101 THR B O 1
ATOM 1689 N N . ASP B 1 102 ? -16.656 6.504 2.291 1 98.75 102 ASP B N 1
ATOM 1690 C CA . ASP B 1 102 ? -17.484 7.477 2.998 1 98.75 102 ASP B CA 1
ATOM 1691 C C . ASP B 1 102 ? -17.75 8.703 2.127 1 98.75 102 ASP B C 1
ATOM 1693 O O . ASP B 1 102 ? -18.641 9.5 2.434 1 98.75 102 ASP B O 1
ATOM 1697 N N . LEU B 1 103 ? -17.047 8.828 1.063 1 98.75 103 LEU B N 1
ATOM 1698 C CA . LEU B 1 103 ? -17.188 9.992 0.19 1 98.75 103 LEU B CA 1
ATOM 1699 C C . LEU B 1 103 ? -18.109 9.68 -0.984 1 98.75 103 LEU B C 1
ATOM 1701 O O . LEU B 1 103 ? -18.125 10.398 -1.982 1 98.75 103 LEU B O 1
ATOM 1705 N N . GLY B 1 104 ? -18.734 8.508 -0.947 1 98.38 104 GLY B N 1
ATOM 1706 C CA . GLY B 1 104 ? -19.719 8.141 -1.955 1 98.38 104 GLY B CA 1
ATOM 1707 C C . GLY B 1 104 ? -19.109 7.355 -3.109 1 98.38 104 GLY B C 1
ATOM 1708 O O . GLY B 1 104 ? -19.781 7.129 -4.121 1 98.38 104 GLY B O 1
ATOM 1709 N N . ILE B 1 105 ? -17.953 6.957 -2.982 1 98.69 105 ILE B N 1
ATOM 1710 C CA . ILE B 1 105 ? -17.297 6.148 -4.004 1 98.69 105 ILE B CA 1
ATOM 1711 C C . ILE B 1 105 ? -17.516 4.668 -3.713 1 98.69 105 ILE B C 1
ATOM 1713 O O . ILE B 1 105 ? -17.125 4.172 -2.654 1 98.69 105 ILE B O 1
ATOM 1717 N N . GLU B 1 106 ? -18.078 3.967 -4.645 1 98.25 106 GLU B N 1
ATOM 1718 C CA . GLU B 1 106 ? -18.406 2.559 -4.453 1 98.25 106 GLU B CA 1
ATOM 1719 C C . GLU B 1 106 ? -17.172 1.673 -4.648 1 98.25 106 GLU B C 1
ATOM 1721 O O . GLU B 1 106 ? -16.422 1.849 -5.609 1 98.25 106 GLU B O 1
ATOM 1726 N N . LYS B 1 107 ? -17.078 0.757 -3.766 1 98.31 107 LYS B N 1
ATOM 1727 C CA . LYS B 1 107 ? -15.992 -0.211 -3.885 1 98.31 107 LYS B CA 1
ATOM 1728 C C . LYS B 1 107 ? -16.25 -1.189 -5.027 1 98.31 107 LYS B C 1
ATOM 1730 O O . LYS B 1 107 ? -17.375 -1.657 -5.207 1 98.31 107 LYS B O 1
ATOM 1735 N N . SER B 1 108 ? -15.211 -1.469 -5.766 1 98.06 108 SER B N 1
ATOM 1736 C CA . SER B 1 108 ? -15.227 -2.475 -6.824 1 98.06 108 SER B CA 1
ATOM 1737 C C . SER B 1 108 ? -13.898 -3.209 -6.906 1 98.06 108 SER B C 1
ATOM 1739 O O . SER B 1 108 ? -12.867 -2.699 -6.449 1 98.06 108 SER B O 1
ATOM 1741 N N . PRO B 1 109 ? -13.891 -4.441 -7.488 1 96.75 109 PRO B N 1
ATOM 1742 C CA . PRO B 1 109 ? -12.633 -5.191 -7.602 1 96.75 109 PRO B CA 1
ATOM 1743 C C . PRO B 1 109 ? -11.719 -4.652 -8.703 1 96.75 109 PRO B C 1
ATOM 1745 O O . PRO B 1 109 ? -10.609 -5.148 -8.883 1 96.75 109 PRO B O 1
ATOM 1748 N N . ARG B 1 110 ? -12.195 -3.678 -9.406 1 96.62 110 ARG B N 1
ATOM 1749 C CA . ARG B 1 110 ? -11.352 -3.068 -10.422 1 96.62 110 ARG B CA 1
ATOM 1750 C C . ARG B 1 110 ? -10.195 -2.301 -9.789 1 96.62 110 ARG B C 1
ATOM 1752 O O . ARG B 1 110 ? -10.305 -1.821 -8.656 1 96.62 110 ARG B O 1
ATOM 1759 N N . LEU B 1 111 ? -9.094 -2.227 -10.531 1 98.38 111 LEU B N 1
ATOM 1760 C CA . LEU B 1 111 ? -7.906 -1.587 -9.969 1 98.38 111 LEU B CA 1
ATOM 1761 C C . LEU B 1 111 ? -7.672 -0.22 -10.602 1 98.38 111 LEU B C 1
ATOM 1763 O O . LEU B 1 111 ? -6.844 0.557 -10.125 1 98.38 111 LEU B O 1
ATOM 1767 N N . GLU B 1 112 ? -8.453 0.095 -11.57 1 95.88 112 GLU B N 1
ATOM 1768 C CA . GLU B 1 112 ? -8.367 1.396 -12.227 1 95.88 112 GLU B CA 1
ATOM 1769 C C . GLU B 1 112 ? -8.953 2.496 -11.352 1 95.88 112 GLU B C 1
ATOM 1771 O O . GLU B 1 112 ? -9.977 2.291 -10.688 1 95.88 112 GLU B O 1
ATOM 1776 N N . VAL B 1 113 ? -8.25 3.584 -11.438 1 97.19 113 VAL B N 1
ATOM 1777 C CA . VAL B 1 113 ? -8.75 4.703 -10.648 1 97.19 113 VAL B CA 1
ATOM 1778 C C . VAL B 1 113 ? -9.156 5.852 -11.57 1 97.19 113 VAL B C 1
ATOM 1780 O O . VAL B 1 113 ? -8.586 6.012 -12.656 1 97.19 113 VAL B O 1
ATOM 1783 N N . GLU B 1 114 ? -10.141 6.562 -11.125 1 96.62 114 GLU B N 1
ATOM 1784 C CA . GLU B 1 114 ? -10.539 7.797 -11.789 1 96.62 114 GLU B CA 1
ATOM 1785 C C . GLU B 1 114 ? -9.938 9.016 -11.094 1 96.62 114 GLU B C 1
ATOM 1787 O O . GLU B 1 114 ? -10.023 9.148 -9.875 1 96.62 114 GLU B O 1
ATOM 1792 N N . ALA B 1 115 ? -9.352 9.906 -11.93 1 97 115 ALA B N 1
ATOM 1793 C CA . ALA B 1 115 ? -8.688 11.094 -11.398 1 97 115 ALA B CA 1
ATOM 1794 C C . ALA B 1 115 ? -9.641 11.914 -10.531 1 97 115 ALA B C 1
ATOM 1796 O O . ALA B 1 115 ? -9.234 12.469 -9.508 1 97 115 ALA B O 1
ATOM 1797 N N . ALA B 1 116 ? -10.852 12 -10.938 1 98.19 116 ALA B N 1
ATOM 1798 C CA . ALA B 1 116 ? -11.836 12.797 -10.211 1 98.19 116 ALA B CA 1
ATOM 1799 C C . ALA B 1 116 ? -12.055 12.242 -8.805 1 98.19 116 ALA B C 1
ATOM 1801 O O . ALA B 1 116 ? -12.258 13.008 -7.855 1 98.19 116 ALA B O 1
ATOM 1802 N N . ASP B 1 117 ? -12.094 10.914 -8.656 1 98.62 117 ASP B N 1
ATOM 1803 C CA . ASP B 1 117 ? -12.258 10.289 -7.352 1 98.62 117 ASP B CA 1
ATOM 1804 C C . ASP B 1 117 ? -11.047 10.547 -6.457 1 98.62 117 ASP B C 1
ATOM 1806 O O . ASP B 1 117 ? -11.195 10.844 -5.27 1 98.62 117 ASP B O 1
ATOM 1810 N N . CYS B 1 118 ? -9.836 10.477 -7 1 98.75 118 CYS B N 1
ATOM 1811 C CA . CYS B 1 118 ? -8.617 10.758 -6.25 1 98.75 118 CYS B CA 1
ATOM 1812 C C . CYS B 1 118 ? -8.594 12.195 -5.758 1 98.75 118 CYS B C 1
ATOM 1814 O O . CYS B 1 118 ? -8.211 12.461 -4.617 1 98.75 118 CYS B O 1
ATOM 1816 N N . GLU B 1 119 ? -9.008 13.055 -6.652 1 98.25 119 GLU B N 1
ATOM 1817 C CA . GLU B 1 119 ? -9.062 14.469 -6.301 1 98.25 119 GLU B CA 1
ATOM 1818 C C . GLU B 1 119 ? -10.078 14.727 -5.188 1 98.25 119 GLU B C 1
ATOM 1820 O O . GLU B 1 119 ? -9.844 15.555 -4.305 1 98.25 119 GLU B O 1
ATOM 1825 N N . ARG B 1 120 ? -11.172 14.078 -5.262 1 98.62 120 ARG B N 1
ATOM 1826 C CA . ARG B 1 120 ? -12.188 14.211 -4.219 1 98.62 120 ARG B CA 1
ATOM 1827 C C . ARG B 1 120 ? -11.633 13.805 -2.859 1 98.62 120 ARG B C 1
ATOM 1829 O O . ARG B 1 120 ? -11.852 14.492 -1.861 1 98.62 120 ARG B O 1
ATOM 1836 N N . VAL B 1 121 ? -10.945 12.703 -2.799 1 98.88 121 VAL B N 1
ATOM 1837 C CA . VAL B 1 121 ? -10.344 12.234 -1.556 1 98.88 121 VAL B CA 1
ATOM 1838 C C . VAL B 1 121 ? -9.297 13.227 -1.072 1 98.88 121 VAL B C 1
ATOM 1840 O O . VAL B 1 121 ? -9.266 13.586 0.109 1 98.88 121 VAL B O 1
ATOM 1843 N N . ALA B 1 122 ? -8.422 13.68 -2.01 1 98.62 122 ALA B N 1
ATOM 1844 C CA . ALA B 1 122 ? -7.387 14.648 -1.657 1 98.62 122 ALA B CA 1
ATOM 1845 C C . ALA B 1 122 ? -7.996 15.93 -1.092 1 98.62 122 ALA B C 1
ATOM 1847 O O . ALA B 1 122 ? -7.504 16.484 -0.105 1 98.62 122 ALA B O 1
ATOM 1848 N N . GLU B 1 123 ? -9.047 16.375 -1.708 1 98.06 123 GLU B N 1
ATOM 1849 C CA . GLU B 1 123 ? -9.711 17.594 -1.256 1 98.06 123 GLU B CA 1
ATOM 1850 C C . GLU B 1 123 ? -10.328 17.406 0.128 1 98.06 123 GLU B C 1
ATOM 1852 O O . GLU B 1 123 ? -10.273 18.312 0.963 1 98.06 123 GLU B O 1
ATOM 1857 N N . ARG B 1 124 ? -10.953 16.281 0.33 1 98.25 124 ARG B N 1
ATOM 1858 C CA . ARG B 1 124 ? -11.508 16 1.649 1 98.25 124 ARG B CA 1
ATOM 1859 C C . ARG B 1 124 ? -10.422 16.047 2.721 1 98.25 124 ARG B C 1
ATOM 1861 O O . ARG B 1 124 ? -10.664 16.531 3.832 1 98.25 124 ARG B O 1
ATOM 1868 N N . ILE B 1 125 ? -9.266 15.5 2.436 1 98.06 125 ILE B N 1
ATOM 1869 C CA . ILE B 1 125 ? -8.148 15.5 3.371 1 98.06 125 ILE B CA 1
ATOM 1870 C C . ILE B 1 125 ? -7.688 16.938 3.633 1 98.06 125 ILE B C 1
ATOM 1872 O O . ILE B 1 125 ? -7.496 17.328 4.785 1 98.06 125 ILE B O 1
ATOM 1876 N N . LYS B 1 126 ? -7.539 17.719 2.594 1 96.12 126 LYS B N 1
ATOM 1877 C CA . LYS B 1 126 ? -7.141 19.109 2.748 1 96.12 126 LYS B CA 1
ATOM 1878 C C . LYS B 1 126 ? -8.133 19.875 3.617 1 96.12 126 LYS B C 1
ATOM 1880 O O . LYS B 1 126 ? -7.734 20.688 4.457 1 96.12 126 LYS B O 1
ATOM 1885 N N . GLU B 1 127 ? -9.383 19.609 3.406 1 95.62 127 GLU B N 1
ATOM 1886 C CA . GLU B 1 127 ? -10.422 20.25 4.211 1 95.62 127 GLU B CA 1
ATOM 1887 C C . GLU B 1 127 ? -10.305 19.844 5.68 1 95.62 127 GLU B C 1
ATOM 1889 O O . GLU B 1 127 ? -10.508 20.672 6.57 1 95.62 127 GLU B O 1
ATOM 1894 N N . GLY B 1 128 ? -10.008 18.547 5.898 1 94.44 128 GLY B N 1
ATOM 1895 C CA . GLY B 1 128 ? -9.875 18.047 7.258 1 94.44 128 GLY B CA 1
ATOM 1896 C C . GLY B 1 128 ? -8.664 18.594 7.988 1 94.44 128 GLY B C 1
ATOM 1897 O O . GLY B 1 128 ? -8.648 18.641 9.219 1 94.44 128 GLY B O 1
ATOM 1898 N N . LEU B 1 129 ? -7.668 19 7.266 1 90.56 129 LEU B N 1
ATOM 1899 C CA . LEU B 1 129 ? -6.434 19.516 7.844 1 90.56 129 LEU B CA 1
ATOM 1900 C C . LEU B 1 129 ? -6.57 21 8.18 1 90.56 129 LEU B C 1
ATOM 1902 O O . LEU B 1 129 ? -5.766 21.547 8.938 1 90.56 129 LEU B O 1
ATOM 1906 N N . ARG B 1 130 ? -7.395 21.75 7.516 1 83.06 130 ARG B N 1
ATOM 1907 C CA . ARG B 1 130 ? -7.637 23.156 7.793 1 83.06 130 ARG B CA 1
ATOM 1908 C C . ARG B 1 130 ? -8.438 23.344 9.078 1 83.06 130 ARG B C 1
ATOM 1910 O O . ARG B 1 130 ? -8.383 24.406 9.711 1 83.06 130 ARG B O 1
ATOM 1917 N N . GLY B 1 131 ? -9.219 22.422 9.398 1 64.69 131 GLY B N 1
ATOM 1918 C CA . GLY B 1 131 ? -10.07 22.609 10.57 1 64.69 131 GLY B CA 1
ATOM 1919 C C . GLY B 1 131 ? -9.398 22.188 11.867 1 64.69 131 GLY B C 1
ATOM 1920 O O . GLY B 1 131 ? -8.367 21.516 11.844 1 64.69 131 GLY B O 1
#

pLDDT: mean 89.35, std 20.55, range [25.61, 98.94]

Solvent-accessible surface area (backbone atoms only — not comparable to full-atom values): 13368 Å² total; per-residue (Å²): 139,81,81,75,76,79,76,74,80,84,68,66,41,66,49,60,36,82,46,31,33,31,25,36,28,49,26,46,20,20,30,11,36,28,23,35,51,18,34,51,51,40,26,74,71,53,55,24,38,44,40,41,41,32,33,45,34,36,64,35,63,73,55,44,59,61,50,66,79,43,45,30,33,23,24,13,24,40,93,82,32,26,28,50,42,24,28,51,74,70,71,40,73,57,73,40,77,46,45,44,38,80,74,72,46,79,78,42,77,49,66,70,67,55,70,68,58,22,48,51,51,37,49,53,50,55,54,61,29,58,84,138,82,80,74,75,79,75,74,78,85,66,68,39,66,48,59,36,83,47,31,32,32,25,37,28,48,25,46,20,20,29,12,37,28,22,36,50,18,34,52,51,40,26,73,71,54,55,24,38,44,40,41,42,32,35,45,36,36,65,35,62,74,53,46,58,61,51,66,81,44,44,30,34,23,26,12,23,40,95,82,32,27,28,50,41,24,28,52,74,70,71,39,74,57,73,40,77,47,46,43,39,79,73,72,46,78,79,45,78,47,64,71,67,54,70,68,59,21,49,51,51,36,49,51,49,54,54,60,29,58,85

Radius of gyration: 20.67 Å; Cα contacts (8 Å, |Δi|>4): 545; chains: 2; bounding box: 39×107×52 Å